Protein AF-A0A7S3YWC8-F1 (afdb_monomer_lite)

Secondary structure (DSSP, 8-state):
-----SS-HHHHHHHHHHHHHHHHHHHHHHHH-TTS---HHHHHHHHHHHHH--HHHHHHHHTTS-EEEE-SS-SGGGEEE---SSTT----EEE--GGG-EEEETHHHHHHHHHHTS-HHHHHHHHHHHHHHHHHHHHHTT--TTTS-HHHHHHHHHHHHHHHHHHHHHHHHHSS--HHHHHHHHH-

pLDDT: mean 90.6, st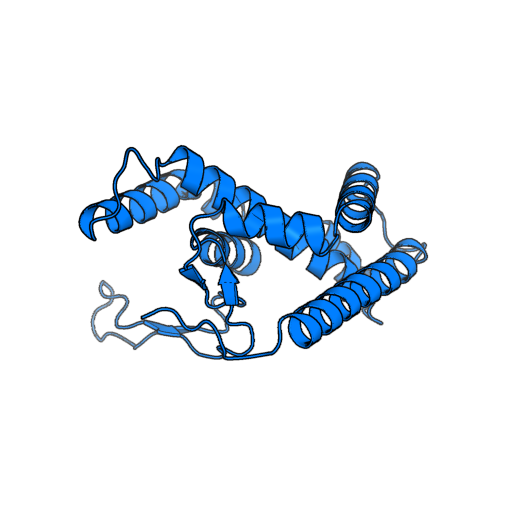d 12.42, range [32.66, 98.56]

Sequence (188 aa):
MVARNLFPVFVINHQWETGVDAGREYWAIAKAKKDVKWNPELVKLVDHAFAKATWQALVEYLQKSPITLVHGDFHAGNMLLENSKEKSDVGRIFFFDWSEAAAWEGPVDLAQMMISDIDPDVRRKHEDDLLKHYHCTLLKNGVDAKAYPLRAVRRAYAHGGLEKWVFLLAVLAGMPLPVSAIQHFHDQ

Organism: NCBI:txid91324

Radius of gyration: 18.5 Å; chains: 1; bounding box: 44×44×51 Å

Structure (mmCIF, N/CA/C/O backbone):
data_AF-A0A7S3YWC8-F1
#
_entry.id   AF-A0A7S3YWC8-F1
#
loop_
_atom_site.group_PDB
_atom_site.id
_atom_site.type_symbol
_atom_site.label_atom_id
_atom_site.label_alt_id
_atom_site.label_comp_id
_atom_site.label_asym_id
_atom_site.label_entity_id
_atom_site.label_seq_id
_atom_site.pdbx_PDB_ins_code
_atom_site.Cartn_x
_atom_site.Cartn_y
_atom_site.Cartn_z
_atom_site.occupancy
_atom_site.B_iso_or_equiv
_atom_site.auth_seq_id
_atom_site.auth_comp_id
_atom_site.auth_asym_id
_atom_site.auth_atom_id
_atom_site.pdbx_PDB_model_num
ATOM 1 N N . MET A 1 1 ? -6.811 21.489 14.655 1.00 32.66 1 MET A N 1
ATOM 2 C CA . MET A 1 1 ? -5.855 22.527 14.217 1.00 32.66 1 MET A CA 1
ATOM 3 C C . MET A 1 1 ? -4.945 21.869 13.189 1.00 32.66 1 MET A C 1
ATOM 5 O O . MET A 1 1 ? -4.130 21.043 13.562 1.00 32.66 1 MET A O 1
ATOM 9 N N . VAL A 1 2 ? -5.232 22.067 11.899 1.00 35.56 2 VAL A N 1
ATOM 10 C CA . VAL A 1 2 ? -4.641 21.286 10.796 1.00 35.56 2 VAL A CA 1
ATOM 11 C C . VAL A 1 2 ? -3.225 21.783 10.517 1.00 35.56 2 VAL A C 1
ATOM 13 O O . VAL A 1 2 ? -3.027 22.983 10.329 1.00 35.56 2 VAL A O 1
ATOM 16 N N . ALA A 1 3 ? -2.267 20.859 10.480 1.00 33.38 3 ALA A N 1
ATOM 17 C CA . ALA A 1 3 ? -0.877 21.065 10.090 1.00 33.38 3 ALA A CA 1
ATOM 18 C C . ALA A 1 3 ? -0.770 21.508 8.617 1.00 33.38 3 ALA A C 1
ATOM 20 O O . ALA A 1 3 ? -0.432 20.726 7.738 1.00 33.38 3 ALA A O 1
ATOM 21 N N . ARG A 1 4 ? -1.109 22.767 8.322 1.00 43.50 4 ARG A N 1
ATOM 22 C CA . ARG A 1 4 ? -1.096 23.303 6.951 1.00 43.50 4 ARG A CA 1
ATOM 23 C C . ARG A 1 4 ? 0.286 23.740 6.451 1.00 43.50 4 ARG A C 1
ATOM 25 O O . ARG A 1 4 ? 0.398 24.027 5.270 1.00 43.50 4 ARG A O 1
ATOM 32 N N . ASN A 1 5 ? 1.321 23.767 7.299 1.00 43.88 5 ASN A N 1
ATOM 33 C CA . ASN A 1 5 ? 2.581 24.461 6.988 1.00 43.88 5 ASN A CA 1
ATOM 34 C C . ASN A 1 5 ? 3.868 23.676 7.312 1.00 43.88 5 ASN A C 1
ATOM 36 O O . ASN A 1 5 ? 4.879 24.303 7.614 1.00 43.88 5 ASN A O 1
ATOM 40 N N . LEU A 1 6 ? 3.877 22.338 7.293 1.00 44.62 6 LEU A N 1
ATOM 41 C CA . LEU A 1 6 ? 5.119 21.621 7.631 1.00 44.62 6 LEU A CA 1
ATOM 42 C C . LEU A 1 6 ? 6.138 21.539 6.481 1.00 44.62 6 LEU A C 1
ATOM 44 O O . LEU A 1 6 ? 7.324 21.489 6.774 1.00 44.62 6 LEU A O 1
ATOM 48 N N . PHE A 1 7 ? 5.736 21.666 5.209 1.00 49.78 7 PHE A N 1
ATOM 49 C CA . PHE A 1 7 ? 6.660 21.815 4.072 1.00 49.78 7 PHE A CA 1
ATOM 50 C C . PHE A 1 7 ? 6.005 22.621 2.936 1.00 49.78 7 PHE A C 1
ATOM 52 O O . PHE A 1 7 ? 4.783 22.542 2.771 1.00 49.78 7 PHE A O 1
ATOM 59 N N . PRO A 1 8 ? 6.760 23.402 2.136 1.00 63.03 8 PRO A N 1
ATOM 60 C CA . PRO A 1 8 ? 6.196 24.066 0.966 1.00 63.03 8 PRO A CA 1
ATOM 61 C C . PRO A 1 8 ? 5.638 23.010 0.007 1.00 63.03 8 PRO A C 1
ATOM 63 O O . PRO A 1 8 ? 6.348 22.069 -0.338 1.00 63.03 8 PRO A O 1
ATOM 66 N N . VAL A 1 9 ? 4.402 23.187 -0.473 1.00 65.06 9 VAL A N 1
ATOM 67 C CA . VAL A 1 9 ? 3.750 22.278 -1.444 1.00 65.06 9 VAL A CA 1
ATOM 68 C C . VAL A 1 9 ? 4.655 21.981 -2.649 1.00 65.06 9 VAL A C 1
ATOM 70 O O . VAL A 1 9 ? 4.654 20.869 -3.162 1.00 65.06 9 VAL A O 1
ATOM 73 N N . PHE A 1 10 ? 5.479 22.951 -3.054 1.00 53.59 10 PHE A N 1
ATOM 74 C CA . PHE A 1 10 ? 6.475 22.799 -4.113 1.00 53.59 10 PHE A CA 1
ATOM 75 C C . PHE A 1 10 ? 7.544 21.731 -3.814 1.00 53.59 10 PHE A C 1
ATOM 77 O O . PHE A 1 10 ? 7.889 20.953 -4.696 1.00 53.59 10 PHE A O 1
ATOM 84 N N . VAL A 1 11 ? 8.047 21.669 -2.577 1.00 65.50 11 VAL A N 1
ATOM 85 C CA . VAL A 1 11 ? 9.077 20.697 -2.168 1.00 65.50 11 VAL A CA 1
ATOM 86 C C . VAL A 1 11 ? 8.494 19.288 -2.135 1.00 65.50 11 VAL A C 1
ATOM 88 O O . VAL A 1 11 ? 9.117 18.366 -2.651 1.00 65.50 11 VAL A O 1
ATOM 91 N N . ILE A 1 12 ? 7.276 19.138 -1.603 1.00 78.44 12 ILE A N 1
ATOM 92 C CA . ILE A 1 12 ? 6.580 17.845 -1.561 1.00 78.44 12 ILE A CA 1
ATOM 93 C C . ILE A 1 12 ? 6.279 17.354 -2.983 1.00 78.44 12 ILE A C 1
ATOM 95 O O . ILE A 1 12 ? 6.524 16.189 -3.281 1.00 78.44 12 ILE A O 1
ATOM 99 N N . ASN A 1 13 ? 5.807 18.244 -3.868 1.00 86.81 13 ASN A N 1
ATOM 100 C CA . ASN A 1 13 ? 5.569 17.899 -5.269 1.00 86.81 13 ASN A CA 1
ATOM 101 C C . ASN A 1 13 ? 6.844 17.356 -5.926 1.00 86.81 13 ASN A C 1
ATOM 103 O O . ASN A 1 13 ? 6.853 16.249 -6.448 1.00 86.81 13 ASN A O 1
ATOM 107 N N . HIS A 1 14 ? 7.940 18.111 -5.835 1.00 86.44 14 HIS A N 1
ATOM 108 C CA . HIS A 1 14 ? 9.186 17.729 -6.488 1.00 86.44 14 HIS A CA 1
ATOM 109 C C . HIS A 1 14 ? 9.761 16.409 -5.951 1.00 86.44 14 HIS A C 1
ATOM 111 O O . HIS A 1 14 ? 10.238 15.584 -6.729 1.00 86.44 14 HIS A O 1
ATOM 117 N N . GLN A 1 15 ? 9.696 16.180 -4.634 1.00 87.81 15 GLN A N 1
ATOM 118 C CA . GLN A 1 15 ? 10.119 14.914 -4.026 1.00 87.81 15 GLN A CA 1
ATOM 119 C C . GLN A 1 15 ? 9.275 13.737 -4.520 1.00 87.81 15 GLN A C 1
ATOM 121 O O . GLN A 1 15 ? 9.825 12.693 -4.867 1.00 87.81 15 GLN A O 1
ATOM 126 N N . TRP A 1 16 ? 7.955 13.915 -4.585 1.00 91.94 16 TRP A N 1
ATOM 127 C CA . TRP A 1 16 ? 7.060 12.882 -5.086 1.00 91.94 16 TRP A CA 1
ATOM 128 C C . TRP A 1 16 ? 7.308 12.585 -6.569 1.00 91.94 16 TRP A C 1
ATOM 130 O O . TRP A 1 16 ? 7.476 11.425 -6.934 1.00 91.94 16 TRP A O 1
ATOM 140 N N . GLU A 1 17 ? 7.403 13.620 -7.411 1.00 93.81 17 GLU A N 1
ATOM 141 C CA . GLU A 1 17 ? 7.704 13.483 -8.843 1.00 93.81 17 GLU A CA 1
ATOM 142 C C . GLU A 1 17 ? 9.024 12.735 -9.053 1.00 93.81 17 GLU A C 1
ATOM 144 O O . GLU A 1 17 ? 9.062 11.767 -9.809 1.00 93.81 17 GLU A O 1
ATOM 149 N N . THR A 1 18 ? 10.063 13.094 -8.292 1.00 93.88 18 THR A N 1
ATOM 150 C CA . THR A 1 18 ? 11.362 12.405 -8.317 1.00 93.88 18 THR A CA 1
ATOM 151 C C . THR A 1 18 ? 11.234 10.924 -7.952 1.00 93.88 18 THR A C 1
ATOM 153 O O . THR A 1 18 ? 11.827 10.072 -8.611 1.00 93.88 18 THR A O 1
ATOM 156 N N . GLY A 1 19 ? 10.449 10.592 -6.922 1.00 93.00 19 GLY A N 1
ATOM 157 C CA . GLY A 1 19 ? 10.215 9.204 -6.520 1.00 93.00 19 GLY A CA 1
ATOM 158 C C . GLY A 1 19 ? 9.494 8.389 -7.598 1.00 93.00 19 GLY A C 1
ATOM 159 O O . GLY A 1 19 ? 9.875 7.252 -7.882 1.00 93.00 19 GLY A O 1
ATOM 160 N N . VAL A 1 20 ? 8.485 8.974 -8.247 1.00 95.31 20 VAL A N 1
ATOM 161 C CA . VAL A 1 20 ? 7.760 8.313 -9.340 1.00 95.31 20 VAL A CA 1
ATOM 162 C C . VAL A 1 20 ? 8.636 8.159 -10.581 1.00 95.31 20 VAL A C 1
ATOM 164 O O . VAL A 1 20 ? 8.603 7.098 -11.204 1.00 95.31 20 VAL A O 1
ATOM 167 N N . ASP A 1 21 ? 9.446 9.160 -10.923 1.00 96.12 21 ASP A N 1
ATOM 168 C CA . ASP A 1 21 ? 10.400 9.079 -12.033 1.00 96.12 21 ASP A CA 1
ATOM 169 C C . ASP A 1 21 ? 11.448 7.990 -11.797 1.00 96.12 21 ASP A C 1
ATOM 171 O O . ASP A 1 21 ? 11.659 7.150 -12.672 1.00 96.12 21 ASP A O 1
ATOM 175 N N . ALA A 1 22 ? 12.001 7.897 -10.585 1.00 95.81 22 ALA A N 1
ATOM 176 C CA . ALA A 1 22 ? 12.877 6.789 -10.213 1.00 95.81 22 ALA A CA 1
ATOM 177 C C . ALA A 1 22 ? 12.168 5.430 -10.361 1.00 95.81 22 ALA A C 1
ATOM 179 O O . ALA A 1 22 ? 12.732 4.486 -10.914 1.00 95.81 22 ALA A O 1
ATOM 180 N N . GLY A 1 23 ? 10.904 5.323 -9.935 1.00 96.75 23 GLY A N 1
ATOM 181 C CA . GLY A 1 23 ? 10.089 4.122 -10.140 1.00 96.75 23 GLY A CA 1
ATOM 182 C C . GLY A 1 23 ? 9.927 3.746 -11.620 1.00 96.75 23 GLY A C 1
ATOM 183 O O . GLY A 1 23 ? 10.065 2.574 -11.976 1.00 96.75 23 GLY A O 1
ATOM 184 N N . ARG A 1 24 ? 9.708 4.731 -12.504 1.00 97.56 24 ARG A N 1
ATOM 185 C CA . ARG A 1 24 ? 9.636 4.529 -13.965 1.00 97.56 24 ARG A CA 1
ATOM 186 C C . ARG A 1 24 ? 10.955 4.013 -14.532 1.00 97.56 24 ARG A C 1
ATOM 188 O O . ARG A 1 24 ? 10.946 3.098 -15.358 1.00 97.56 24 ARG A O 1
ATOM 195 N N . GLU A 1 25 ? 12.074 4.580 -14.093 1.00 97.81 25 GLU A N 1
ATOM 196 C CA . GLU A 1 25 ? 13.412 4.154 -14.507 1.00 97.81 25 GLU A CA 1
ATOM 197 C C . GLU A 1 25 ? 13.702 2.717 -14.065 1.00 97.81 25 GLU A C 1
ATOM 199 O O . GLU A 1 25 ? 14.076 1.878 -14.890 1.00 97.81 25 GLU A O 1
ATOM 204 N N . TYR A 1 26 ? 13.449 2.390 -12.794 1.00 97.88 26 TYR A N 1
ATOM 205 C CA . TYR A 1 26 ? 13.606 1.028 -12.286 1.00 97.88 26 TYR A CA 1
ATOM 206 C C . TYR A 1 26 ? 12.702 0.036 -13.013 1.00 97.88 26 TYR A C 1
ATOM 208 O O . TYR A 1 26 ? 13.151 -1.059 -13.359 1.00 97.88 26 TYR A O 1
ATOM 216 N N . TRP A 1 27 ? 11.469 0.427 -13.336 1.00 97.81 27 TRP A N 1
ATOM 217 C CA . TRP A 1 27 ? 10.580 -0.419 -14.120 1.00 97.81 27 TRP A CA 1
ATOM 218 C C . TRP A 1 27 ? 11.098 -0.669 -15.542 1.00 97.81 27 TRP A C 1
ATOM 220 O O . TRP A 1 27 ? 11.028 -1.792 -16.047 1.00 97.81 27 TRP A O 1
ATOM 230 N N . ALA A 1 28 ? 11.668 0.345 -16.199 1.00 97.56 28 ALA A N 1
ATOM 231 C CA . ALA A 1 28 ? 12.295 0.176 -17.508 1.00 97.56 28 ALA A CA 1
ATOM 232 C C . ALA A 1 28 ? 13.486 -0.799 -17.448 1.00 97.56 28 ALA A C 1
ATOM 234 O O . ALA A 1 28 ? 13.612 -1.669 -18.315 1.00 97.56 28 ALA A O 1
ATOM 235 N N . ILE A 1 29 ? 14.310 -0.708 -16.398 1.00 96.88 29 ILE A N 1
ATOM 236 C CA . ILE A 1 29 ? 15.415 -1.643 -16.139 1.00 96.88 29 ILE A CA 1
ATOM 237 C C . ILE A 1 29 ? 14.882 -3.062 -15.909 1.00 96.88 29 ILE A C 1
ATOM 239 O O . ILE A 1 29 ? 15.391 -4.014 -16.505 1.00 96.88 29 ILE A O 1
ATOM 243 N N . ALA A 1 30 ? 13.847 -3.213 -15.080 1.00 96.12 30 ALA A N 1
ATOM 244 C CA . ALA A 1 30 ? 13.227 -4.496 -14.763 1.00 96.12 30 ALA A CA 1
ATOM 245 C C . ALA A 1 30 ? 12.721 -5.213 -16.023 1.00 96.12 30 ALA A C 1
ATOM 247 O O . ALA A 1 30 ? 13.059 -6.376 -16.259 1.00 96.12 30 ALA A O 1
ATOM 248 N N . LYS A 1 31 ? 11.980 -4.500 -16.882 1.00 94.69 31 LYS A N 1
ATOM 249 C CA . LYS A 1 31 ? 11.438 -5.041 -18.140 1.00 94.69 31 LYS A CA 1
ATOM 250 C C . LYS A 1 31 ? 12.514 -5.468 -19.140 1.00 94.69 31 LYS A C 1
ATOM 252 O O . LYS A 1 31 ? 12.264 -6.349 -19.958 1.00 94.69 31 LYS A O 1
ATOM 257 N N . ALA A 1 32 ? 13.704 -4.868 -19.095 1.00 94.81 32 ALA A N 1
ATOM 258 C CA . ALA A 1 32 ? 14.806 -5.225 -19.988 1.00 94.81 32 ALA A CA 1
ATOM 259 C C . ALA A 1 32 ? 15.485 -6.562 -19.618 1.00 94.81 32 ALA A C 1
ATOM 261 O O . ALA A 1 32 ? 16.241 -7.112 -20.427 1.00 94.81 32 ALA A O 1
ATOM 262 N N . LYS A 1 33 ? 15.227 -7.106 -18.418 1.00 93.19 33 LYS A N 1
ATOM 263 C CA . LYS A 1 33 ? 15.786 -8.386 -17.963 1.00 93.19 33 LYS A CA 1
ATOM 264 C C . LYS A 1 33 ? 15.089 -9.552 -18.671 1.00 93.19 33 LYS A C 1
ATOM 266 O O . LYS A 1 33 ? 13.923 -9.837 -18.418 1.00 93.19 33 LYS A O 1
ATOM 271 N N . LYS A 1 34 ? 15.827 -10.253 -19.537 1.00 90.25 34 LYS A N 1
ATOM 272 C CA . LYS A 1 34 ? 15.301 -11.350 -20.374 1.00 90.25 34 LYS A CA 1
ATOM 273 C C . LYS A 1 34 ? 15.049 -12.657 -19.618 1.00 90.25 34 LYS A C 1
ATOM 275 O O . LYS A 1 34 ? 14.263 -13.474 -20.084 1.00 90.25 34 LYS A O 1
ATOM 280 N N . ASP A 1 35 ? 15.708 -12.843 -18.479 1.00 94.25 35 ASP A N 1
ATOM 281 C CA . ASP A 1 35 ? 15.648 -14.092 -17.712 1.00 94.25 35 ASP A CA 1
ATOM 282 C C . ASP A 1 35 ? 14.469 -14.143 -16.723 1.00 94.25 35 ASP A C 1
ATOM 284 O O . ASP A 1 35 ? 14.217 -15.183 -16.118 1.00 94.25 35 ASP A O 1
ATOM 288 N N . VAL A 1 36 ? 13.728 -13.037 -16.570 1.00 95.69 36 VAL A N 1
ATOM 289 C CA . VAL A 1 36 ? 12.507 -12.968 -15.753 1.00 95.69 36 VAL A CA 1
ATOM 290 C C . VAL A 1 36 ? 11.295 -13.281 -16.629 1.00 95.69 36 VAL A C 1
ATOM 292 O O . VAL A 1 36 ? 11.115 -12.703 -17.704 1.00 95.69 36 VAL A O 1
ATOM 295 N N . LYS A 1 37 ? 10.433 -14.188 -16.168 1.00 95.94 37 LYS A N 1
ATOM 296 C CA . LYS A 1 37 ? 9.201 -14.569 -16.864 1.00 95.94 37 LYS A CA 1
ATOM 297 C C . LYS A 1 37 ? 8.062 -13.647 -16.451 1.00 95.94 37 LYS A C 1
ATOM 299 O O . LYS A 1 37 ? 7.305 -13.956 -15.538 1.00 95.94 37 LYS A O 1
ATOM 304 N N . TRP A 1 38 ? 7.943 -12.524 -17.149 1.00 95.88 38 TRP A N 1
ATOM 305 C CA . TRP A 1 38 ? 6.900 -11.535 -16.893 1.00 95.88 38 TRP A CA 1
ATOM 306 C C . TRP A 1 38 ? 5.516 -11.980 -17.380 1.00 95.88 38 TRP A C 1
ATOM 308 O O . TRP A 1 38 ? 5.340 -12.365 -18.538 1.00 95.88 38 TRP A O 1
ATOM 318 N N . ASN A 1 39 ? 4.508 -11.831 -16.523 1.00 95.81 39 ASN A N 1
ATOM 319 C CA . ASN A 1 39 ? 3.104 -11.902 -16.896 1.00 95.81 39 ASN A CA 1
ATOM 320 C C . ASN A 1 39 ? 2.721 -10.646 -17.712 1.00 95.81 39 ASN A C 1
ATOM 322 O O . ASN A 1 39 ? 2.843 -9.529 -17.199 1.00 95.81 39 ASN A O 1
ATOM 326 N N . PRO A 1 40 ? 2.216 -10.789 -18.954 1.00 96.44 40 PRO A N 1
ATOM 327 C CA . PRO A 1 40 ? 1.864 -9.646 -19.797 1.00 96.44 40 PRO A CA 1
ATOM 328 C C . PRO A 1 40 ? 0.811 -8.712 -19.192 1.00 96.44 40 PRO A C 1
ATOM 330 O O . PRO A 1 40 ? 0.858 -7.507 -19.430 1.00 96.44 40 PRO A O 1
ATOM 333 N N . GLU A 1 41 ? -0.135 -9.239 -18.414 1.00 96.19 41 GLU A N 1
ATOM 334 C CA . GLU A 1 41 ? -1.181 -8.430 -17.780 1.00 96.19 41 GLU A CA 1
ATOM 335 C C . GLU A 1 41 ? -0.632 -7.620 -16.606 1.00 96.19 41 GLU A C 1
ATOM 337 O O . GLU A 1 41 ? -0.993 -6.455 -16.446 1.00 96.19 41 GLU A O 1
ATOM 342 N N . LEU A 1 42 ? 0.310 -8.185 -15.845 1.00 94.25 42 LEU A N 1
ATOM 343 C CA . LEU A 1 42 ? 1.023 -7.442 -14.808 1.00 94.25 42 LEU A CA 1
ATOM 344 C C . LEU A 1 42 ? 1.864 -6.322 -15.425 1.00 94.25 42 LEU A C 1
ATOM 346 O O . LEU A 1 42 ? 1.826 -5.192 -14.947 1.00 94.25 42 LEU A O 1
ATOM 350 N N . VAL A 1 43 ? 2.556 -6.595 -16.536 1.00 96.62 43 VAL A N 1
ATOM 351 C CA . VAL A 1 43 ? 3.330 -5.565 -17.244 1.00 96.62 43 VAL A CA 1
ATOM 352 C C . VAL A 1 43 ? 2.438 -4.412 -17.699 1.00 96.62 43 VAL A C 1
ATOM 354 O O . VAL A 1 43 ? 2.751 -3.254 -17.428 1.00 96.62 43 VAL A O 1
ATOM 357 N N . LYS A 1 44 ? 1.295 -4.719 -18.329 1.00 97.12 44 LYS A N 1
ATOM 358 C CA . LYS A 1 44 ? 0.307 -3.704 -18.729 1.00 97.12 44 LYS A CA 1
ATOM 359 C C . LYS A 1 44 ? -0.221 -2.916 -17.534 1.00 97.12 44 LYS A C 1
ATOM 361 O O . LYS A 1 44 ? -0.423 -1.710 -17.647 1.00 97.12 44 LYS A O 1
ATOM 366 N N . LEU A 1 45 ? -0.472 -3.582 -16.408 1.00 95.69 45 LEU A N 1
ATOM 367 C CA . LEU A 1 45 ? -0.959 -2.940 -15.192 1.00 95.69 45 LEU A CA 1
ATOM 368 C C . LEU A 1 45 ? 0.050 -1.920 -14.655 1.00 95.69 45 LEU A C 1
ATOM 370 O O . LEU A 1 45 ? -0.323 -0.770 -14.429 1.00 95.69 45 LEU A O 1
ATOM 374 N N . VAL A 1 46 ? 1.315 -2.321 -14.502 1.00 96.56 46 VAL A N 1
ATOM 375 C CA . VAL A 1 46 ? 2.388 -1.450 -13.999 1.00 96.56 46 VAL A CA 1
ATOM 376 C C . VAL A 1 46 ? 2.641 -0.289 -14.971 1.00 96.56 46 VAL A C 1
ATOM 378 O O . VAL A 1 46 ? 2.721 0.863 -14.544 1.00 96.56 46 VAL A O 1
ATOM 381 N N . ASP A 1 47 ? 2.664 -0.555 -16.283 1.00 97.69 47 ASP A N 1
ATOM 382 C CA . ASP A 1 47 ? 2.795 0.486 -17.314 1.00 97.69 47 ASP A CA 1
ATOM 383 C C . ASP A 1 47 ? 1.656 1.514 -17.237 1.00 97.69 47 ASP A C 1
ATOM 385 O O . ASP A 1 47 ? 1.896 2.724 -17.237 1.00 97.69 47 ASP A O 1
ATOM 389 N N . HIS A 1 48 ? 0.406 1.054 -17.122 1.00 96.56 48 HIS A N 1
ATOM 390 C CA . HIS A 1 48 ? -0.744 1.945 -16.983 1.00 96.56 48 HIS A CA 1
ATOM 391 C C . HIS A 1 48 ? -0.735 2.732 -15.671 1.00 96.56 48 HIS A C 1
ATOM 393 O O . HIS A 1 48 ? -1.159 3.890 -15.669 1.00 96.56 48 HIS A O 1
ATOM 399 N N . ALA A 1 49 ? -0.279 2.131 -14.571 1.00 95.62 49 ALA A N 1
ATOM 400 C CA . ALA A 1 49 ? -0.172 2.810 -13.287 1.00 95.62 49 ALA A CA 1
ATOM 401 C C . ALA A 1 49 ? 0.828 3.973 -13.368 1.00 95.62 49 ALA A C 1
ATOM 403 O O . ALA A 1 49 ? 0.458 5.116 -13.098 1.00 95.62 49 ALA A O 1
ATOM 404 N N . PHE A 1 50 ? 2.051 3.728 -13.852 1.00 96.56 50 PHE A N 1
ATOM 405 C CA . PHE A 1 50 ? 3.059 4.783 -13.999 1.00 96.56 50 PHE A CA 1
ATOM 406 C C . PHE A 1 50 ? 2.679 5.860 -15.017 1.00 96.56 50 PHE A C 1
ATOM 408 O O . PHE A 1 50 ? 3.012 7.031 -14.811 1.00 96.56 50 PHE A O 1
ATOM 415 N N . ALA A 1 51 ? 1.971 5.502 -16.092 1.00 96.06 51 ALA A N 1
ATOM 416 C CA . ALA A 1 51 ? 1.474 6.471 -17.068 1.00 96.06 51 ALA A CA 1
ATOM 417 C C . ALA A 1 51 ? 0.428 7.432 -16.471 1.00 96.06 51 ALA A C 1
ATOM 419 O O . ALA A 1 51 ? 0.290 8.560 -16.938 1.00 96.06 51 ALA A O 1
ATOM 420 N N . LYS A 1 52 ? -0.307 6.995 -15.440 1.00 95.12 52 LYS A N 1
ATOM 421 C CA . LYS A 1 52 ? -1.335 7.795 -14.754 1.00 95.12 52 LYS A CA 1
ATOM 422 C C . LYS A 1 52 ? -0.846 8.463 -13.468 1.00 95.12 52 LYS A C 1
ATOM 424 O O . LYS A 1 52 ? -1.532 9.352 -12.965 1.00 95.12 52 LYS A O 1
ATOM 429 N N . ALA A 1 53 ? 0.316 8.065 -12.952 1.00 94.56 53 ALA A N 1
ATOM 430 C CA . ALA A 1 53 ? 0.917 8.616 -11.743 1.00 94.56 53 ALA A CA 1
ATOM 431 C C . ALA A 1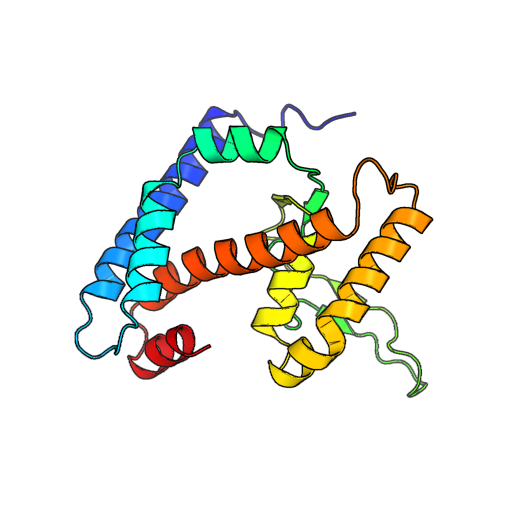 53 ? 1.406 10.058 -11.976 1.00 94.56 53 ALA A C 1
ATOM 433 O O . ALA A 1 53 ? 2.570 10.308 -12.285 1.00 94.56 53 ALA A O 1
ATOM 434 N N . THR A 1 54 ? 0.498 11.019 -11.819 1.00 94.69 54 THR A N 1
ATOM 435 C CA . THR A 1 54 ? 0.791 12.458 -11.851 1.00 94.69 54 THR A CA 1
ATOM 436 C C . THR A 1 54 ? 0.495 13.082 -10.496 1.00 94.69 54 THR A C 1
ATOM 438 O O . THR A 1 54 ? -0.403 12.625 -9.782 1.00 94.69 54 THR A O 1
ATOM 441 N N . TRP A 1 55 ? 1.208 14.156 -10.155 1.00 93.00 55 TRP A N 1
ATOM 442 C CA . TRP A 1 55 ? 0.972 14.878 -8.907 1.00 93.00 55 TRP A CA 1
ATOM 443 C C . TRP A 1 55 ? -0.464 15.399 -8.816 1.00 93.00 55 TRP A C 1
ATOM 445 O O . TRP A 1 55 ? -1.101 15.331 -7.769 1.00 93.00 55 TRP A O 1
ATOM 455 N N . GLN A 1 56 ? -1.011 15.876 -9.935 1.00 93.50 56 GLN A N 1
ATOM 456 C CA . GLN A 1 56 ? -2.384 16.364 -10.013 1.00 93.50 56 GLN A CA 1
ATOM 457 C C . GLN A 1 56 ? -3.382 15.244 -9.701 1.00 93.50 56 GLN A C 1
ATOM 459 O O . GLN A 1 56 ? -4.265 15.442 -8.869 1.00 93.50 56 GLN A O 1
ATOM 464 N N . ALA A 1 57 ? -3.206 14.056 -10.292 1.00 93.50 57 ALA A N 1
ATOM 465 C CA . ALA A 1 57 ? -4.057 12.904 -9.997 1.00 93.50 57 ALA A CA 1
ATOM 466 C C . ALA A 1 57 ? -3.972 12.492 -8.520 1.00 93.50 57 ALA A C 1
ATOM 468 O O . ALA A 1 57 ? -5.001 12.215 -7.902 1.00 93.50 57 ALA A O 1
ATOM 469 N N . LEU A 1 58 ? -2.769 12.512 -7.938 1.00 91.81 58 LEU A N 1
ATOM 470 C CA . LEU A 1 58 ? -2.571 12.250 -6.516 1.00 91.81 58 LEU A CA 1
ATOM 471 C C . LEU A 1 58 ? -3.314 13.267 -5.637 1.00 91.81 58 LEU A C 1
ATOM 473 O O . LEU A 1 58 ? -4.062 12.889 -4.737 1.00 91.81 58 LEU A O 1
ATOM 477 N N . VAL A 1 59 ? -3.125 14.564 -5.884 1.00 91.75 59 VAL A N 1
ATOM 478 C CA . VAL A 1 59 ? -3.764 15.625 -5.093 1.00 91.75 59 VAL A CA 1
ATOM 479 C C . VAL A 1 59 ? -5.285 15.535 -5.192 1.00 91.75 59 VAL A C 1
ATOM 481 O O . VAL A 1 59 ? -5.972 15.622 -4.173 1.00 91.75 59 VAL A O 1
ATOM 484 N N . GLU A 1 60 ? -5.822 15.323 -6.394 1.00 93.44 60 GLU A N 1
ATOM 485 C CA . GLU A 1 60 ? -7.260 15.143 -6.604 1.00 93.44 60 GLU A CA 1
ATOM 486 C C . GLU A 1 60 ? -7.814 13.915 -5.879 1.00 93.44 60 GLU A C 1
ATOM 488 O O . GLU A 1 60 ? -8.947 13.958 -5.388 1.00 93.44 60 GLU A O 1
ATOM 493 N N . TYR A 1 61 ? -7.037 12.831 -5.821 1.00 91.38 61 TYR A N 1
ATOM 494 C CA . TYR A 1 61 ? -7.383 11.635 -5.064 1.00 91.38 61 TYR A CA 1
ATOM 495 C C . TYR A 1 61 ? -7.440 11.946 -3.569 1.00 91.38 61 TYR A C 1
ATOM 497 O O . TYR A 1 61 ? -8.482 11.775 -2.938 1.00 91.38 61 TYR A O 1
ATOM 505 N N . LEU A 1 62 ? -6.353 12.487 -3.015 1.00 90.69 62 LEU A N 1
ATOM 506 C CA . LEU A 1 62 ? -6.227 12.780 -1.590 1.00 90.69 62 LEU A CA 1
ATOM 507 C C . LEU A 1 62 ? -7.306 13.744 -1.092 1.00 90.69 62 LEU A C 1
ATOM 509 O O . LEU A 1 62 ? -7.887 13.513 -0.037 1.00 90.69 62 LEU A O 1
ATOM 513 N N . GLN A 1 63 ? -7.656 14.774 -1.865 1.00 91.31 63 GLN A N 1
ATOM 514 C CA . GLN A 1 63 ? -8.727 15.714 -1.506 1.00 91.31 63 GLN A CA 1
ATOM 515 C C . GLN A 1 63 ? -10.107 15.058 -1.333 1.00 91.31 63 GLN A C 1
ATOM 517 O O . GLN A 1 63 ? -10.978 15.631 -0.676 1.00 91.31 63 GLN A O 1
ATOM 522 N N . LYS A 1 64 ? -10.322 13.883 -1.933 1.00 90.88 64 LYS A N 1
ATOM 523 C CA . LYS A 1 64 ? -11.588 13.135 -1.896 1.00 90.88 64 LYS A CA 1
ATOM 524 C C . LYS A 1 64 ? -11.529 11.922 -0.965 1.00 90.88 64 LYS A C 1
ATOM 526 O O . LYS A 1 64 ? -12.563 11.289 -0.739 1.00 90.88 64 LYS A O 1
ATOM 531 N N . SER A 1 65 ? -10.351 11.597 -0.440 1.00 90.88 65 SER A N 1
ATOM 532 C CA . SER A 1 65 ? -10.114 10.403 0.364 1.00 90.88 65 SER A CA 1
ATOM 533 C C . SER A 1 65 ? -10.182 10.704 1.867 1.00 90.88 65 SER A C 1
ATOM 535 O O . SER A 1 65 ? -9.807 11.791 2.309 1.00 90.88 65 SER A O 1
ATOM 537 N N . PRO A 1 66 ? -10.659 9.758 2.691 1.00 92.12 66 PRO A N 1
ATOM 538 C CA . PRO A 1 66 ? -10.613 9.875 4.143 1.00 92.12 66 PRO A CA 1
ATOM 539 C C . PRO A 1 66 ? -9.188 9.598 4.634 1.00 92.12 66 PRO A C 1
ATOM 541 O O . PRO A 1 66 ? -8.801 8.452 4.859 1.00 92.12 66 PRO A O 1
ATOM 544 N N . ILE A 1 67 ? -8.407 10.669 4.761 1.00 93.75 67 ILE A N 1
ATOM 545 C CA . ILE A 1 67 ? -6.980 10.605 5.079 1.00 93.75 67 ILE A CA 1
ATOM 546 C C . ILE A 1 67 ? -6.747 10.521 6.595 1.00 93.75 67 ILE A C 1
ATOM 548 O O . ILE A 1 67 ? -7.332 11.276 7.374 1.00 93.75 67 ILE A O 1
ATOM 552 N N . THR A 1 68 ? -5.849 9.633 7.001 1.00 94.94 68 THR A N 1
ATOM 553 C CA . THR A 1 68 ? -5.355 9.422 8.364 1.00 94.94 68 THR A CA 1
ATOM 554 C C . THR A 1 68 ? -3.825 9.427 8.368 1.00 94.94 68 THR A C 1
ATOM 556 O O . THR A 1 68 ? -3.201 9.388 7.311 1.00 94.94 68 THR A O 1
ATOM 559 N N . LEU A 1 69 ? -3.203 9.459 9.547 1.00 96.44 69 LEU A N 1
ATOM 560 C CA . LEU A 1 69 ? -1.787 9.106 9.656 1.00 96.44 69 LEU A CA 1
ATOM 561 C C . LEU A 1 69 ? -1.661 7.587 9.499 1.00 96.44 69 LEU A C 1
ATOM 563 O O . LEU A 1 69 ? -2.301 6.854 10.253 1.00 96.44 69 LEU A O 1
ATOM 567 N N . VAL A 1 70 ? -0.872 7.142 8.528 1.00 96.50 70 VAL A N 1
ATOM 568 C CA . VAL A 1 70 ? -0.492 5.737 8.342 1.00 96.50 70 VAL A CA 1
ATOM 569 C C . VAL A 1 70 ? 0.960 5.539 8.756 1.00 96.50 70 VAL A C 1
ATOM 571 O O . VAL A 1 70 ? 1.757 6.478 8.697 1.00 96.50 70 VAL A O 1
ATOM 574 N N . HIS A 1 71 ? 1.299 4.322 9.169 1.00 96.88 71 HIS A N 1
ATOM 575 C CA . HIS A 1 71 ? 2.680 3.922 9.417 1.00 96.88 71 HIS A CA 1
ATOM 576 C C . HIS A 1 71 ? 3.494 3.938 8.122 1.00 96.88 71 HIS A C 1
ATOM 578 O O . HIS A 1 71 ? 4.671 4.277 8.134 1.00 96.88 71 HIS A O 1
ATOM 584 N N . GLY A 1 72 ? 2.865 3.574 7.001 1.00 92.88 72 GLY A N 1
ATOM 585 C CA . GLY A 1 72 ? 3.482 3.613 5.677 1.00 92.88 72 GLY A CA 1
ATOM 586 C C . GLY A 1 72 ? 4.371 2.409 5.392 1.00 92.88 72 GLY A C 1
ATOM 587 O O . GLY A 1 72 ? 4.388 1.954 4.255 1.00 92.88 72 GLY A O 1
ATOM 588 N N . ASP A 1 73 ? 4.991 1.811 6.414 1.00 94.12 73 ASP A N 1
ATOM 589 C CA . ASP A 1 73 ? 5.693 0.521 6.326 1.00 94.12 73 ASP A CA 1
ATOM 590 C C . ASP A 1 73 ? 5.223 -0.521 7.360 1.00 94.12 73 ASP A C 1
ATOM 592 O O . ASP A 1 73 ? 5.974 -1.019 8.196 1.00 94.12 73 ASP A O 1
ATOM 596 N N . PHE A 1 74 ? 3.914 -0.786 7.370 1.00 95.25 74 PHE A N 1
ATOM 597 C CA . PHE A 1 74 ? 3.266 -1.617 8.388 1.00 95.25 74 PHE A CA 1
ATOM 598 C C . PHE A 1 74 ? 3.402 -3.122 8.110 1.00 95.25 74 PHE A C 1
ATOM 600 O O . PHE A 1 74 ? 2.573 -3.709 7.416 1.00 95.25 74 PHE A O 1
ATOM 607 N N . HIS A 1 75 ? 4.436 -3.753 8.664 1.00 94.12 75 HIS A N 1
ATOM 608 C CA . HIS A 1 75 ? 4.698 -5.190 8.532 1.00 94.12 75 HIS A CA 1
ATOM 609 C C . HIS A 1 75 ? 5.235 -5.775 9.851 1.00 94.12 75 HIS A C 1
ATOM 611 O O . HIS A 1 75 ? 5.671 -5.031 10.731 1.00 94.12 75 HIS A O 1
ATOM 617 N N . ALA A 1 76 ? 5.196 -7.099 10.025 1.00 93.69 76 ALA A N 1
ATOM 618 C CA . ALA A 1 76 ? 5.508 -7.749 11.308 1.00 93.69 76 ALA A CA 1
ATOM 619 C C . ALA A 1 76 ? 6.957 -7.512 11.769 1.00 93.69 76 ALA A C 1
ATOM 621 O O . ALA A 1 76 ? 7.232 -7.486 12.968 1.00 93.69 76 ALA A O 1
ATOM 622 N N . GLY A 1 77 ? 7.874 -7.286 10.825 1.00 94.75 77 GLY A N 1
ATOM 623 C CA . GLY A 1 77 ? 9.261 -6.903 11.105 1.00 94.75 77 GLY A CA 1
ATOM 624 C C . GLY A 1 77 ? 9.408 -5.555 11.820 1.00 94.75 77 GLY A C 1
ATOM 625 O O . GLY A 1 77 ? 10.404 -5.371 12.509 1.00 94.75 77 GLY A O 1
ATOM 626 N N . ASN A 1 78 ? 8.399 -4.681 11.740 1.00 96.62 78 ASN A N 1
ATOM 627 C CA . ASN A 1 78 ? 8.320 -3.386 12.428 1.00 96.62 78 ASN A CA 1
ATOM 628 C C . ASN A 1 78 ? 7.448 -3.443 13.701 1.00 96.62 78 ASN A C 1
ATOM 630 O O . ASN A 1 78 ? 6.959 -2.421 14.194 1.00 96.62 78 ASN A O 1
ATOM 634 N N . MET A 1 79 ? 7.233 -4.645 14.255 1.00 94.25 79 MET A N 1
ATOM 635 C CA . MET A 1 79 ? 6.420 -4.868 15.452 1.00 94.25 79 MET A CA 1
ATOM 636 C C . MET A 1 79 ? 7.205 -5.600 16.543 1.00 94.25 79 MET A C 1
ATOM 638 O O . MET A 1 79 ? 7.871 -6.602 16.295 1.00 94.25 79 MET A O 1
ATOM 642 N N . LEU A 1 80 ? 7.073 -5.138 17.786 1.00 91.94 80 LEU A N 1
ATOM 643 C CA . LEU A 1 80 ? 7.514 -5.869 18.974 1.00 91.94 80 LEU A CA 1
ATOM 644 C C . LEU A 1 80 ? 6.293 -6.313 19.772 1.00 91.94 80 LEU A C 1
ATOM 646 O O . LEU A 1 80 ? 5.449 -5.488 20.124 1.00 91.94 80 LEU A O 1
ATOM 650 N N . LEU A 1 81 ? 6.222 -7.604 20.088 1.00 89.19 81 LEU A N 1
ATOM 651 C CA . LEU A 1 81 ? 5.204 -8.154 20.976 1.00 89.19 81 LEU A CA 1
ATOM 652 C C . LEU A 1 81 ? 5.779 -8.298 22.384 1.00 89.19 81 LEU A C 1
ATOM 654 O O . LEU A 1 81 ? 6.826 -8.916 22.588 1.00 89.19 81 LEU A O 1
ATOM 658 N N . GLU A 1 82 ? 5.091 -7.722 23.364 1.00 86.19 82 GLU A N 1
ATOM 659 C CA . GLU A 1 82 ? 5.391 -7.955 24.769 1.00 86.19 82 GLU A CA 1
ATOM 660 C C . GLU A 1 82 ? 5.069 -9.410 25.119 1.00 86.19 82 GLU A C 1
ATOM 662 O O . GLU A 1 82 ? 3.936 -9.863 24.962 1.00 86.19 82 GLU A O 1
ATOM 667 N N . ASN A 1 83 ? 6.062 -10.147 25.621 1.00 78.62 83 ASN A N 1
ATOM 668 C CA . ASN A 1 83 ? 5.841 -11.509 26.093 1.00 78.62 83 ASN A CA 1
ATOM 669 C C . ASN A 1 83 ? 4.873 -11.497 27.283 1.00 78.62 83 ASN A C 1
ATOM 671 O O . ASN A 1 83 ? 5.256 -11.129 28.397 1.00 78.62 83 ASN A O 1
ATOM 675 N N . SER A 1 84 ? 3.638 -11.948 27.064 1.00 73.81 84 SER A N 1
ATOM 676 C CA . SER A 1 84 ? 2.713 -12.208 28.163 1.00 73.81 84 SER A CA 1
ATOM 677 C C . SER A 1 84 ? 3.093 -13.501 28.886 1.00 73.81 84 SER A C 1
ATOM 679 O O . SER A 1 84 ? 3.559 -14.475 28.290 1.00 73.81 84 SER A O 1
ATOM 681 N N . LYS A 1 85 ? 2.888 -13.523 30.207 1.00 70.38 85 LYS A N 1
ATOM 682 C CA . LYS A 1 85 ? 3.055 -14.742 31.016 1.00 70.38 85 LYS A CA 1
ATOM 683 C C . LYS A 1 85 ? 1.933 -15.754 30.764 1.00 70.38 85 LYS A C 1
ATOM 685 O O . LYS A 1 85 ? 2.097 -16.923 31.108 1.00 70.38 85 LYS A O 1
ATOM 690 N N . GLU A 1 86 ? 0.823 -15.328 30.159 1.00 73.56 86 GLU A N 1
ATOM 691 C CA . GLU A 1 86 ? -0.303 -16.190 29.808 1.00 73.56 86 GLU A CA 1
ATOM 692 C C . GLU A 1 86 ? -0.380 -16.429 28.299 1.00 73.56 86 GLU A C 1
ATOM 694 O O . GLU A 1 86 ? -0.334 -15.500 27.502 1.00 73.56 86 GLU A O 1
ATOM 699 N N . LYS A 1 87 ? -0.557 -17.693 27.890 1.00 65.44 87 LYS A N 1
ATOM 700 C CA . LYS A 1 87 ? -0.610 -18.083 26.467 1.00 65.44 87 LYS A CA 1
ATOM 701 C C . LYS A 1 87 ? -1.803 -17.500 25.696 1.00 65.44 87 LYS A C 1
ATOM 703 O O . LYS A 1 87 ? -1.793 -17.543 24.471 1.00 65.44 87 LYS A O 1
ATOM 708 N N . SER A 1 88 ? -2.843 -17.035 26.388 1.00 66.25 88 SER A N 1
ATOM 709 C CA . SER A 1 88 ? -4.060 -16.469 25.788 1.00 66.25 88 SER A CA 1
ATOM 710 C C . SER A 1 88 ? -4.007 -14.956 25.585 1.00 66.25 88 SER A C 1
ATOM 712 O O . SER A 1 88 ? -4.955 -14.394 25.041 1.00 66.25 88 SER A O 1
ATOM 714 N N . ASP A 1 89 ? -2.940 -14.297 26.027 1.00 72.25 89 ASP A N 1
ATOM 715 C CA . ASP A 1 89 ? -2.782 -12.854 25.933 1.00 72.25 89 ASP A CA 1
ATOM 716 C C . ASP A 1 89 ? -1.648 -12.530 24.954 1.00 72.25 89 ASP A C 1
ATOM 718 O O . ASP A 1 89 ? -0.509 -12.961 25.124 1.00 72.25 89 ASP A O 1
ATOM 722 N N . VAL A 1 90 ? -1.977 -11.785 23.899 1.00 65.12 90 VAL A N 1
ATOM 723 C CA . VAL A 1 90 ? -1.005 -11.326 22.894 1.00 65.12 90 VAL A CA 1
ATOM 724 C C . VAL A 1 90 ? -0.119 -10.188 23.415 1.00 65.12 90 VAL A C 1
ATOM 726 O O . VAL A 1 90 ? 0.779 -9.745 22.702 1.00 65.12 90 VAL A O 1
ATOM 729 N N . GLY A 1 91 ? -0.351 -9.731 24.652 1.00 76.19 91 GLY A N 1
ATOM 730 C CA . GLY A 1 91 ? 0.393 -8.648 25.273 1.00 76.19 91 GLY A CA 1
ATOM 731 C C . GLY A 1 91 ? 0.176 -7.319 24.552 1.00 76.19 91 GLY A C 1
ATOM 732 O O . GLY A 1 91 ? -0.754 -7.135 23.761 1.00 76.19 91 GLY A O 1
ATOM 733 N N . ARG A 1 92 ? 1.045 -6.351 24.841 1.00 86.69 92 ARG A N 1
ATOM 734 C CA . ARG A 1 92 ? 1.098 -5.086 24.101 1.00 86.69 92 ARG A CA 1
ATOM 735 C C . ARG A 1 92 ? 1.895 -5.263 22.815 1.00 86.69 92 ARG A C 1
ATOM 737 O O . ARG A 1 92 ? 2.927 -5.929 22.807 1.00 86.69 92 ARG A O 1
ATOM 744 N N . ILE A 1 93 ? 1.444 -4.603 21.753 1.00 90.06 93 ILE A N 1
ATOM 745 C CA . ILE A 1 93 ? 2.182 -4.500 20.494 1.00 90.06 93 ILE A CA 1
ATOM 746 C C . ILE A 1 93 ? 2.768 -3.091 20.403 1.00 90.06 93 ILE A C 1
ATOM 748 O O . ILE A 1 93 ? 2.054 -2.106 20.602 1.00 90.06 93 ILE A O 1
ATOM 752 N N . PHE A 1 94 ? 4.061 -2.998 20.108 1.00 93.38 94 PHE A N 1
ATOM 753 C CA . PHE A 1 94 ? 4.762 -1.742 19.858 1.00 93.38 94 PHE A CA 1
ATOM 754 C C . PHE A 1 94 ? 5.162 -1.663 18.388 1.00 93.38 94 PHE A C 1
ATOM 756 O O . PHE A 1 94 ? 5.750 -2.605 17.863 1.00 93.38 94 PHE A O 1
ATOM 763 N N . PHE A 1 95 ? 4.873 -0.531 17.750 1.00 94.94 95 PHE A N 1
ATOM 764 C CA . PHE A 1 95 ? 5.277 -0.243 16.374 1.00 94.94 95 PHE A CA 1
ATOM 765 C C . PHE A 1 95 ? 6.499 0.670 16.369 1.00 94.94 95 PHE A C 1
ATOM 767 O O . PHE A 1 95 ? 6.540 1.657 17.114 1.00 94.94 95 PHE A O 1
ATOM 774 N N . PHE A 1 96 ? 7.478 0.359 15.531 1.00 95.50 96 PHE A N 1
ATOM 775 C CA . PHE A 1 96 ? 8.688 1.156 15.352 1.00 95.50 96 PHE A CA 1
ATOM 776 C C . PHE A 1 96 ? 9.005 1.320 13.862 1.00 95.50 96 PHE A C 1
ATOM 778 O O . PHE A 1 96 ? 8.341 0.730 13.028 1.00 95.50 96 PHE A O 1
ATOM 785 N N . ASP A 1 97 ? 10.017 2.131 13.550 1.00 96.38 97 ASP A N 1
ATOM 786 C CA . ASP A 1 97 ? 10.374 2.508 12.174 1.00 96.38 97 ASP A CA 1
ATOM 787 C C . ASP A 1 97 ? 9.270 3.283 11.425 1.00 96.38 97 ASP A C 1
ATOM 789 O O . ASP A 1 97 ? 8.733 2.883 10.399 1.00 96.38 97 ASP A O 1
ATOM 793 N N . TRP A 1 98 ? 8.954 4.468 11.951 1.00 96.50 98 TRP A N 1
ATOM 794 C CA . TRP A 1 98 ? 7.987 5.407 11.366 1.00 96.50 98 TRP A CA 1
ATOM 795 C C . TRP A 1 98 ? 8.584 6.259 10.229 1.00 96.50 98 TRP A C 1
ATOM 797 O O . TRP A 1 98 ? 8.121 7.376 9.990 1.00 96.50 98 TRP A O 1
ATOM 807 N N . SER A 1 99 ? 9.649 5.792 9.573 1.00 93.94 99 SER A N 1
ATOM 808 C CA . SER A 1 99 ? 10.359 6.552 8.532 1.00 93.94 99 SER A CA 1
ATOM 809 C C . SER A 1 99 ? 9.490 6.830 7.299 1.00 93.94 99 SER A C 1
ATOM 811 O O . SER A 1 99 ? 9.618 7.893 6.695 1.00 93.94 99 SER A O 1
ATOM 813 N N . GLU A 1 100 ? 8.540 5.938 7.009 1.00 92.31 100 GLU A N 1
ATOM 814 C CA . GLU A 1 100 ? 7.591 6.033 5.890 1.00 92.31 100 GLU A CA 1
ATOM 815 C C . GLU A 1 100 ? 6.216 6.601 6.294 1.00 92.31 100 GLU A C 1
ATOM 817 O O . GLU A 1 100 ? 5.250 6.541 5.528 1.00 92.31 100 GLU A O 1
ATOM 822 N N . ALA A 1 101 ? 6.089 7.160 7.503 1.00 95.31 101 ALA A N 1
ATOM 823 C CA . ALA A 1 101 ? 4.811 7.657 7.998 1.00 95.31 101 ALA A CA 1
ATOM 824 C C . ALA A 1 101 ? 4.252 8.782 7.114 1.00 95.31 101 ALA A C 1
ATOM 826 O O . ALA A 1 101 ? 4.918 9.784 6.838 1.00 95.31 101 ALA A O 1
ATOM 827 N N . ALA A 1 102 ? 2.989 8.649 6.710 1.00 91.75 102 ALA A N 1
ATOM 828 C CA . ALA A 1 102 ? 2.376 9.536 5.726 1.00 91.75 102 ALA A CA 1
ATOM 829 C C . ALA A 1 102 ? 0.899 9.817 6.019 1.00 91.75 102 ALA A C 1
ATOM 831 O O . ALA A 1 102 ? 0.245 9.134 6.807 1.00 91.75 102 ALA A O 1
ATOM 832 N N . ALA A 1 103 ? 0.350 10.841 5.364 1.00 93.00 103 ALA A N 1
ATOM 833 C CA . ALA A 1 103 ? -1.090 11.060 5.326 1.00 93.00 103 ALA A CA 1
ATOM 834 C C . ALA A 1 103 ? -1.691 10.227 4.185 1.00 93.00 103 ALA A C 1
ATOM 836 O O . ALA A 1 103 ? -1.522 10.577 3.018 1.00 93.00 103 ALA A O 1
ATOM 837 N N . TRP A 1 104 ? -2.398 9.145 4.517 1.00 94.81 104 TRP A N 1
ATOM 838 C CA . TRP A 1 104 ? -3.029 8.257 3.537 1.00 94.81 104 TRP A CA 1
ATOM 839 C C . TRP A 1 104 ? -4.331 7.626 4.054 1.00 94.81 104 TRP A C 1
ATOM 841 O O . TRP A 1 104 ? -4.740 7.874 5.183 1.00 94.81 104 TRP A O 1
ATOM 851 N N . GLU A 1 105 ? -5.020 6.818 3.249 1.00 95.44 105 GLU A N 1
ATOM 852 C CA . GLU A 1 105 ? -6.172 6.048 3.733 1.00 95.44 105 GLU A CA 1
ATOM 853 C C . GLU A 1 105 ? -5.734 4.955 4.724 1.00 95.44 105 GLU A C 1
ATOM 855 O O . GLU A 1 105 ? -4.878 4.127 4.423 1.00 95.44 105 GLU A O 1
ATOM 860 N N . GLY A 1 106 ? -6.371 4.902 5.895 1.00 95.94 106 GLY A N 1
ATOM 861 C CA . GLY A 1 106 ? -6.007 3.972 6.974 1.00 95.94 106 GLY A CA 1
ATOM 862 C C . GLY A 1 106 ? -5.914 2.480 6.601 1.00 95.94 106 GLY A C 1
ATOM 863 O O . GLY A 1 106 ? -4.995 1.813 7.073 1.00 95.94 106 GLY A O 1
ATOM 864 N N . PRO A 1 107 ? -6.799 1.914 5.751 1.00 97.12 107 PRO A N 1
ATOM 865 C CA . PRO A 1 107 ? -6.733 0.496 5.385 1.00 97.12 107 PRO A CA 1
ATOM 866 C C . PRO A 1 107 ? -5.476 0.071 4.613 1.00 97.12 107 PRO A C 1
ATOM 868 O O . PRO A 1 107 ? -5.285 -1.126 4.408 1.00 97.12 107 PRO A O 1
ATOM 871 N N . VAL A 1 108 ? -4.634 1.009 4.175 1.00 95.62 108 VAL A N 1
ATOM 872 C CA . VAL A 1 108 ? -3.409 0.692 3.428 1.00 95.62 108 VAL A CA 1
ATOM 873 C C . VAL A 1 108 ? -2.358 0.015 4.304 1.00 95.62 108 VAL A C 1
ATOM 875 O O . VAL A 1 108 ? -1.702 -0.908 3.833 1.00 95.62 108 VAL A O 1
ATOM 878 N N . ASP A 1 109 ? -2.282 0.351 5.594 1.00 96.31 109 ASP A N 1
ATOM 879 C CA . ASP A 1 109 ? -1.426 -0.378 6.540 1.00 96.31 109 ASP A CA 1
ATOM 880 C C . ASP A 1 109 ? -1.897 -1.833 6.715 1.00 96.31 109 ASP A C 1
ATOM 882 O O . ASP A 1 109 ? -1.084 -2.755 6.726 1.00 96.31 109 ASP A O 1
ATOM 886 N N . LEU A 1 110 ? -3.217 -2.075 6.757 1.00 96.06 110 LEU A N 1
ATOM 887 C CA . LEU A 1 110 ? -3.742 -3.447 6.767 1.00 96.06 110 LEU A CA 1
ATOM 888 C C . LEU A 1 110 ? -3.332 -4.191 5.497 1.00 96.06 110 LEU A C 1
ATOM 890 O O . LEU A 1 110 ? -2.943 -5.350 5.562 1.00 96.06 110 LEU A O 1
ATOM 894 N N . ALA A 1 111 ? -3.443 -3.541 4.340 1.00 95.62 111 ALA A N 1
ATOM 895 C CA . ALA A 1 111 ? -3.084 -4.152 3.069 1.00 95.62 111 ALA A CA 1
ATOM 896 C C . ALA A 1 111 ? -1.599 -4.518 3.017 1.00 95.62 111 ALA A C 1
ATOM 898 O O . ALA A 1 111 ? -1.274 -5.630 2.609 1.00 95.62 111 ALA A O 1
ATOM 899 N N . GLN A 1 112 ? -0.723 -3.634 3.505 1.00 93.88 112 GLN A N 1
ATOM 900 C CA . GLN A 1 112 ? 0.708 -3.902 3.599 1.00 93.88 112 GLN A CA 1
ATOM 901 C C . GLN A 1 112 ? 0.991 -5.154 4.435 1.00 93.88 112 GLN A C 1
ATOM 903 O O . GLN A 1 112 ? 1.601 -6.088 3.923 1.00 93.88 112 GLN A O 1
ATOM 908 N N . MET A 1 113 ? 0.483 -5.227 5.668 1.00 93.56 113 MET A N 1
ATOM 909 C CA . MET A 1 113 ? 0.699 -6.389 6.540 1.00 93.56 113 MET A CA 1
ATOM 910 C C . MET A 1 113 ? 0.176 -7.684 5.908 1.00 93.56 113 MET A C 1
ATOM 912 O O . MET A 1 113 ? 0.824 -8.726 5.976 1.00 93.56 113 MET A O 1
ATOM 916 N N . MET A 1 114 ? -0.995 -7.625 5.266 1.00 93.31 114 MET A N 1
ATOM 917 C CA . MET A 1 114 ? -1.612 -8.805 4.656 1.00 93.31 114 MET A CA 1
ATOM 918 C C . MET A 1 114 ? -0.837 -9.341 3.452 1.00 93.31 114 MET A C 1
ATOM 920 O O . MET A 1 114 ? -0.973 -10.523 3.154 1.00 93.31 114 MET A O 1
ATOM 924 N N . ILE A 1 115 ? -0.073 -8.502 2.750 1.00 89.50 115 ILE A N 1
ATOM 925 C CA . ILE A 1 115 ? 0.743 -8.949 1.616 1.00 89.50 115 ILE A CA 1
ATOM 926 C C . ILE A 1 115 ? 2.160 -9.318 2.076 1.00 89.50 115 ILE A C 1
ATOM 928 O O . ILE A 1 115 ? 2.751 -10.244 1.535 1.00 89.50 115 ILE A O 1
ATOM 932 N N . SER A 1 116 ? 2.702 -8.638 3.089 1.00 88.81 116 SER A N 1
ATOM 933 C CA . SER A 1 116 ? 4.073 -8.866 3.557 1.00 88.81 116 SER A CA 1
ATOM 934 C C . SER A 1 116 ? 4.237 -10.077 4.478 1.00 88.81 116 SER A C 1
ATOM 936 O O . SER A 1 116 ? 5.266 -10.743 4.396 1.00 88.81 116 SER A O 1
ATOM 938 N N . ASP A 1 117 ? 3.265 -10.368 5.350 1.00 91.69 117 ASP A N 1
ATOM 939 C CA . ASP A 1 117 ? 3.482 -11.303 6.470 1.00 91.69 117 ASP A CA 1
ATOM 940 C C . ASP A 1 117 ? 2.416 -12.397 6.609 1.00 91.69 117 ASP A C 1
ATOM 942 O O . ASP A 1 117 ? 2.561 -13.299 7.438 1.00 91.69 117 ASP A O 1
ATOM 946 N N . ILE A 1 118 ? 1.326 -12.329 5.839 1.00 93.31 118 ILE A N 1
ATOM 947 C CA . ILE A 1 118 ? 0.199 -13.256 5.978 1.00 93.31 118 ILE A CA 1
ATOM 948 C C . ILE A 1 118 ? 0.140 -14.206 4.788 1.00 93.31 118 ILE A C 1
ATOM 950 O O . ILE A 1 118 ? 0.034 -13.788 3.638 1.00 93.31 118 ILE A O 1
ATOM 954 N N . ASP A 1 119 ? 0.138 -15.506 5.086 1.00 93.25 119 ASP A N 1
ATOM 955 C CA . ASP A 1 119 ? -0.026 -16.549 4.077 1.00 93.25 119 ASP A CA 1
ATOM 956 C C . ASP A 1 119 ? -1.313 -16.327 3.245 1.00 93.25 119 ASP A C 1
ATOM 958 O O . ASP A 1 119 ? -2.378 -16.046 3.820 1.00 93.25 119 ASP A O 1
ATOM 962 N N . PRO A 1 120 ? -1.267 -16.465 1.905 1.00 91.88 120 PRO A N 1
ATOM 963 C CA . PRO A 1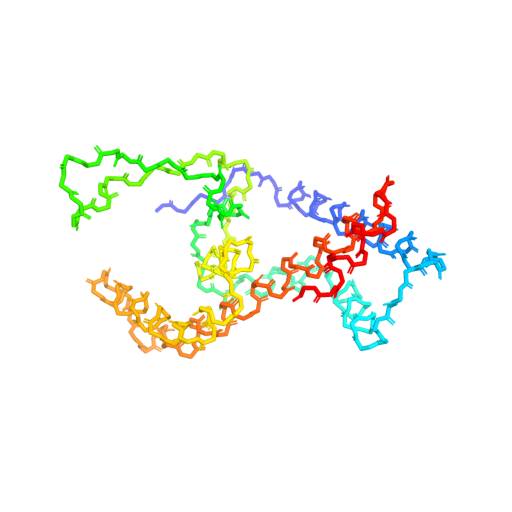 120 ? -2.418 -16.200 1.049 1.00 91.88 120 PRO A CA 1
ATOM 964 C C . PRO A 1 120 ? -3.682 -17.000 1.392 1.00 91.88 120 PRO A C 1
ATOM 966 O O . PRO A 1 120 ? -4.786 -16.471 1.226 1.00 91.88 120 PRO A O 1
ATOM 969 N N . ASP A 1 121 ? -3.569 -18.244 1.870 1.00 9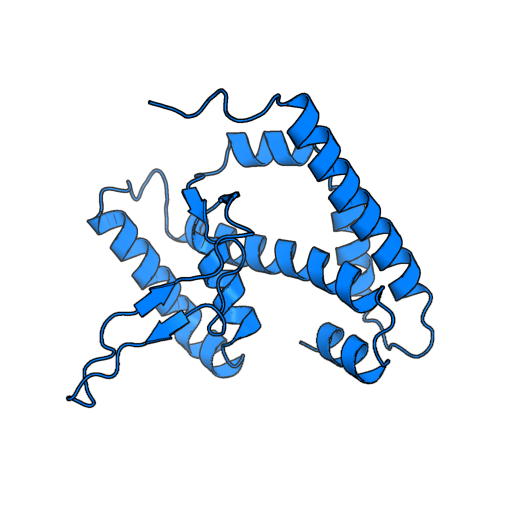5.38 121 ASP A N 1
ATOM 970 C CA . ASP A 1 121 ? -4.728 -19.042 2.288 1.00 95.38 121 ASP A CA 1
ATOM 971 C C . ASP A 1 121 ? -5.330 -18.518 3.592 1.00 95.38 121 ASP A C 1
ATOM 973 O O . ASP A 1 121 ? -6.556 -18.429 3.726 1.00 95.38 121 ASP A O 1
ATOM 977 N N . VAL A 1 122 ? -4.480 -18.094 4.530 1.00 96.12 122 VAL A N 1
ATOM 978 C CA . VAL A 1 122 ? -4.917 -17.440 5.770 1.00 96.12 122 VAL A CA 1
ATOM 979 C C . VAL A 1 122 ? -5.614 -16.118 5.447 1.00 96.12 122 VAL A C 1
ATOM 981 O O . VAL A 1 122 ? -6.720 -15.882 5.940 1.00 96.12 122 VAL A O 1
ATOM 984 N N . ARG A 1 123 ? -5.040 -15.292 4.561 1.00 95.06 123 ARG A N 1
ATOM 985 C CA . ARG A 1 123 ? -5.682 -14.060 4.079 1.00 95.06 123 ARG A CA 1
ATOM 986 C C . ARG A 1 123 ? -7.049 -14.353 3.476 1.00 95.06 123 ARG A C 1
ATOM 988 O O . ARG A 1 123 ? -8.034 -13.797 3.946 1.00 95.06 123 ARG A O 1
ATOM 995 N N . ARG A 1 124 ? -7.139 -15.248 2.485 1.00 95.19 124 ARG A N 1
ATOM 996 C CA . ARG A 1 124 ? -8.410 -15.584 1.811 1.00 95.19 124 ARG A CA 1
ATOM 997 C C . ARG A 1 124 ? -9.495 -16.028 2.789 1.00 95.19 124 ARG A C 1
ATOM 999 O O . ARG A 1 124 ? -10.666 -15.718 2.587 1.00 95.19 124 ARG A O 1
ATOM 1006 N N . LYS A 1 125 ? -9.110 -16.742 3.846 1.00 97.50 125 LYS A N 1
ATOM 1007 C CA . LYS A 1 125 ? -10.035 -17.229 4.870 1.00 97.50 125 LYS A CA 1
ATOM 1008 C C . LYS A 1 125 ? -10.508 -16.137 5.837 1.00 97.50 125 LYS A C 1
ATOM 1010 O O . LYS A 1 125 ? -11.631 -16.231 6.325 1.00 97.50 125 LYS A O 1
ATOM 1015 N N . HIS A 1 126 ? -9.673 -15.142 6.141 1.00 96.50 126 HIS A N 1
ATOM 1016 C CA . HIS A 1 126 ? -9.900 -14.221 7.264 1.00 96.50 126 HIS A CA 1
ATOM 1017 C C . HIS A 1 126 ? -10.035 -12.737 6.886 1.00 96.50 126 HIS A C 1
ATOM 1019 O O . HIS A 1 126 ? -10.495 -11.948 7.712 1.00 96.50 126 HIS A O 1
ATOM 1025 N N . GLU A 1 127 ? -9.693 -12.341 5.659 1.00 96.25 127 GLU A N 1
ATOM 1026 C CA . GLU A 1 127 ? -9.706 -10.947 5.183 1.00 96.25 127 GLU A CA 1
ATOM 1027 C C . GLU A 1 127 ? -11.069 -10.272 5.382 1.00 96.25 127 GLU A C 1
ATOM 1029 O O . GLU A 1 127 ? -11.155 -9.154 5.889 1.00 96.25 127 GLU A O 1
ATOM 1034 N N . ASP A 1 128 ? -12.155 -10.969 5.057 1.00 97.12 128 ASP A N 1
ATOM 1035 C CA . ASP A 1 128 ? -13.508 -10.440 5.213 1.00 97.12 128 ASP A CA 1
ATOM 1036 C C . ASP A 1 128 ? -13.856 -10.094 6.660 1.00 97.12 128 ASP A C 1
ATOM 1038 O O . ASP A 1 128 ? -14.493 -9.068 6.921 1.00 97.12 128 ASP A O 1
ATOM 1042 N N . ASP A 1 129 ? -13.453 -10.941 7.600 1.00 98.00 129 ASP A N 1
ATOM 1043 C CA . ASP A 1 129 ? -13.732 -10.739 9.016 1.00 98.00 129 ASP A CA 1
ATOM 1044 C C . ASP A 1 129 ? -12.806 -9.684 9.618 1.00 98.00 129 ASP A C 1
ATOM 1046 O O . ASP A 1 129 ? -13.266 -8.859 10.410 1.00 98.00 129 ASP A O 1
ATOM 1050 N N . LEU A 1 130 ? -11.549 -9.622 9.167 1.00 96.69 130 LEU A N 1
ATOM 1051 C CA . LEU A 1 130 ? -10.613 -8.554 9.514 1.00 96.69 130 LEU A CA 1
ATOM 1052 C C . LEU A 1 130 ? -11.159 -7.179 9.104 1.00 96.69 130 LEU A C 1
ATOM 1054 O O . LEU A 1 130 ? -11.204 -6.262 9.924 1.00 96.69 130 LEU A O 1
ATOM 1058 N N . LEU A 1 131 ? -11.625 -7.028 7.861 1.00 98.25 131 LEU A N 1
ATOM 1059 C CA . LEU A 1 131 ? -12.132 -5.746 7.361 1.00 98.25 131 LEU A CA 1
ATOM 1060 C C . LEU A 1 131 ? -13.435 -5.329 8.055 1.00 98.25 131 LEU A C 1
ATOM 1062 O O . LEU A 1 131 ? -13.625 -4.146 8.347 1.00 98.25 131 LEU A O 1
ATOM 1066 N N . LYS A 1 132 ? -14.318 -6.286 8.380 1.00 98.44 132 LYS A N 1
ATOM 1067 C CA . LYS A 1 132 ? -15.493 -6.021 9.230 1.00 98.44 132 LYS A CA 1
ATOM 1068 C C . LYS A 1 132 ? -15.072 -5.584 10.628 1.00 98.44 132 LYS A C 1
ATOM 1070 O O . LYS A 1 132 ? -15.641 -4.630 11.150 1.00 98.44 132 LYS A O 1
ATOM 1075 N N . HIS A 1 133 ? -14.095 -6.259 11.232 1.00 98.19 133 HIS A N 1
ATOM 1076 C CA . HIS A 1 133 ? -13.603 -5.919 12.562 1.00 98.19 133 HIS A CA 1
ATOM 1077 C C . HIS A 1 133 ? -13.019 -4.503 12.587 1.00 98.19 133 HIS A C 1
ATOM 1079 O O . HIS A 1 133 ? -13.415 -3.697 13.427 1.00 98.19 133 HIS A O 1
ATOM 1085 N N . TYR A 1 134 ? -12.163 -4.172 11.618 1.00 98.00 134 TYR A N 1
ATOM 1086 C CA . TYR A 1 134 ? -11.605 -2.833 11.456 1.00 98.00 134 TYR A CA 1
ATOM 1087 C C . TYR A 1 134 ? -12.703 -1.773 11.311 1.00 98.00 134 TYR A C 1
ATOM 1089 O O . TYR A 1 134 ? -12.718 -0.789 12.049 1.00 98.00 134 TYR A O 1
ATOM 1097 N N . HIS A 1 135 ? -13.680 -1.999 10.423 1.00 98.50 135 HIS A N 1
ATOM 1098 C CA . HIS A 1 135 ? -14.801 -1.076 10.229 1.00 98.50 135 HIS A CA 1
ATOM 1099 C C . HIS A 1 135 ? -15.629 -0.900 11.505 1.00 98.50 135 HIS A C 1
ATOM 1101 O O . HIS A 1 135 ? -15.865 0.228 11.926 1.00 98.50 135 HIS A O 1
ATOM 1107 N N . CYS A 1 136 ? -16.001 -1.990 12.177 1.00 98.56 136 CYS A N 1
ATOM 1108 C CA . CYS A 1 136 ? -16.707 -1.944 13.457 1.00 98.56 136 CYS A CA 1
ATOM 1109 C C . CYS A 1 136 ? -15.933 -1.150 14.519 1.00 98.56 136 CYS A C 1
ATOM 1111 O O . CYS A 1 136 ? -16.542 -0.402 15.283 1.00 98.56 136 CYS A O 1
ATOM 1113 N N . THR A 1 137 ? -14.608 -1.287 14.569 1.00 98.12 137 THR A N 1
ATOM 1114 C CA . THR A 1 137 ? -13.754 -0.517 15.480 1.00 98.12 137 THR A CA 1
ATOM 1115 C C . THR A 1 137 ? -13.766 0.971 15.133 1.00 98.12 137 THR A C 1
ATOM 1117 O O . THR A 1 137 ? -13.905 1.789 16.041 1.00 98.12 137 THR A O 1
ATOM 1120 N N . LEU A 1 138 ? -13.729 1.349 13.851 1.00 97.62 138 LEU A N 1
ATOM 1121 C CA . LEU A 1 138 ? -13.897 2.749 13.437 1.00 97.62 138 LEU A CA 1
ATOM 1122 C C . LEU A 1 138 ? -15.251 3.323 13.878 1.00 97.62 138 LEU A C 1
ATOM 1124 O O . LEU A 1 138 ? -15.299 4.413 14.448 1.00 97.62 138 LEU A O 1
ATOM 1128 N N . LEU A 1 139 ? -16.344 2.579 13.676 1.00 98.19 139 LEU A N 1
ATOM 1129 C CA . LEU A 1 139 ? -17.686 3.018 14.079 1.00 98.19 139 LEU A CA 1
ATOM 1130 C C . LEU A 1 139 ? -17.791 3.211 15.596 1.00 98.19 139 LEU A C 1
ATOM 1132 O O . LEU A 1 139 ? -18.329 4.214 16.061 1.00 98.19 139 LEU A O 1
ATOM 1136 N N . LYS A 1 140 ? -17.232 2.279 16.379 1.00 98.38 140 LYS A N 1
ATOM 1137 C CA . LYS A 1 140 ? -17.174 2.384 17.848 1.00 98.38 140 LYS A CA 1
ATOM 1138 C C . LYS A 1 140 ? -16.404 3.618 18.324 1.00 98.38 140 LYS A C 1
ATOM 1140 O O . LYS A 1 140 ? -16.705 4.129 19.396 1.00 98.38 140 LYS A O 1
ATOM 1145 N N . ASN A 1 141 ? -15.450 4.099 17.529 1.00 97.56 141 ASN A N 1
ATOM 1146 C CA . ASN A 1 141 ? -14.665 5.301 17.805 1.00 97.56 141 ASN A CA 1
ATOM 1147 C C . ASN A 1 141 ? -15.248 6.573 17.152 1.00 97.56 141 ASN A C 1
ATOM 1149 O O . ASN A 1 141 ? -14.576 7.600 17.098 1.00 97.56 141 ASN A O 1
ATOM 1153 N N . GLY A 1 142 ? -16.499 6.532 16.679 1.00 97.31 142 GLY A N 1
ATOM 1154 C CA . GLY A 1 142 ? -17.246 7.719 16.249 1.00 97.31 142 GLY A CA 1
ATOM 1155 C C . GLY A 1 142 ? -17.203 8.032 14.751 1.00 97.31 142 GLY A C 1
ATOM 1156 O O . GLY A 1 142 ? -17.717 9.072 14.345 1.00 97.31 142 GLY A O 1
ATOM 1157 N N . VAL A 1 143 ? -16.635 7.158 13.913 1.00 97.00 143 VAL A N 1
ATOM 1158 C CA . VAL A 1 143 ? -16.729 7.313 12.452 1.00 97.00 143 VAL A CA 1
ATOM 1159 C C . VAL A 1 143 ? -18.163 7.027 11.992 1.00 97.00 143 VAL A C 1
ATOM 1161 O O . VAL A 1 143 ? -18.739 5.999 12.340 1.00 97.00 143 VAL A O 1
ATOM 1164 N N . ASP A 1 144 ? -18.750 7.916 11.186 1.00 96.56 144 ASP A N 1
ATOM 1165 C CA . ASP A 1 144 ? -20.099 7.721 10.641 1.00 96.56 144 ASP A CA 1
ATOM 1166 C C . ASP A 1 144 ? -20.104 6.642 9.542 1.00 96.56 144 ASP A C 1
ATOM 1168 O O . ASP A 1 144 ? -19.437 6.765 8.512 1.00 96.56 144 ASP A O 1
ATOM 1172 N N . ALA A 1 145 ? -20.924 5.604 9.729 1.00 95.19 145 ALA A N 1
ATOM 1173 C CA . ALA A 1 145 ? -21.109 4.517 8.771 1.00 95.19 145 ALA A CA 1
ATOM 1174 C C . ALA A 1 145 ? -21.645 4.978 7.405 1.00 95.19 145 ALA A C 1
ATOM 1176 O O . ALA A 1 145 ? -21.399 4.307 6.400 1.00 95.19 145 ALA A O 1
ATOM 1177 N N . LYS A 1 146 ? -22.378 6.099 7.343 1.00 95.12 146 LYS A N 1
ATOM 1178 C CA . LYS A 1 146 ? -22.852 6.680 6.078 1.00 95.12 146 LYS A CA 1
ATOM 1179 C C . LYS A 1 146 ? -21.721 7.364 5.319 1.00 95.12 146 LYS A C 1
ATOM 1181 O O . LYS A 1 146 ? -21.634 7.207 4.103 1.00 95.12 146 LYS A O 1
ATOM 1186 N N . ALA A 1 147 ? -20.861 8.090 6.033 1.00 94.50 147 ALA A N 1
ATOM 1187 C CA . ALA A 1 147 ? -19.707 8.771 5.454 1.00 94.50 147 ALA A CA 1
ATOM 1188 C C . ALA A 1 147 ? -18.613 7.778 5.032 1.00 94.50 147 ALA A C 1
ATOM 1190 O O . ALA A 1 147 ? -18.011 7.937 3.971 1.00 94.50 147 ALA A O 1
ATOM 1191 N N . TYR A 1 148 ? -18.394 6.724 5.825 1.00 96.69 148 TYR A N 1
ATOM 1192 C CA . TYR A 1 148 ? -17.372 5.714 5.561 1.00 96.69 148 TYR A CA 1
ATOM 1193 C C . TYR A 1 148 ? -17.916 4.283 5.734 1.00 96.69 148 TYR A C 1
ATOM 1195 O O . TYR A 1 148 ? -17.727 3.647 6.774 1.00 96.69 148 TYR A O 1
ATOM 1203 N N . PRO A 1 149 ? -18.632 3.750 4.724 1.00 97.62 149 PRO A N 1
ATOM 1204 C CA . PRO A 1 149 ? -19.192 2.399 4.770 1.00 97.62 149 PRO A CA 1
ATOM 1205 C C . PRO A 1 149 ? -18.115 1.321 4.567 1.00 97.62 149 PRO A C 1
ATOM 1207 O O . PRO A 1 149 ? -17.093 1.572 3.934 1.00 97.62 149 PRO A O 1
ATOM 1210 N N . LEU A 1 150 ? -18.389 0.073 4.974 1.00 98.31 150 LEU A N 1
ATOM 1211 C CA . LEU A 1 150 ? -17.464 -1.068 4.817 1.00 98.31 150 LEU A CA 1
ATOM 1212 C C . LEU A 1 150 ? -16.938 -1.240 3.379 1.00 98.31 150 LEU A C 1
ATOM 1214 O O . LEU A 1 150 ? -15.782 -1.591 3.169 1.00 98.31 150 LEU A O 1
ATOM 1218 N N . ARG A 1 151 ? -17.760 -0.954 2.362 1.00 97.81 151 ARG A N 1
ATOM 1219 C CA . ARG A 1 151 ? -17.326 -0.985 0.952 1.00 97.81 151 ARG A CA 1
ATOM 1220 C C . ARG A 1 151 ? -16.188 -0.001 0.644 1.00 97.81 151 ARG A C 1
ATOM 1222 O O . ARG A 1 151 ? -15.370 -0.286 -0.221 1.00 97.81 151 ARG A O 1
ATOM 1229 N N . ALA A 1 152 ? -16.135 1.142 1.331 1.00 96.88 152 ALA A N 1
ATOM 1230 C CA . ALA A 1 152 ? -15.063 2.119 1.178 1.00 96.88 152 ALA A CA 1
ATOM 1231 C C . ALA A 1 152 ? -13.770 1.613 1.833 1.00 96.88 152 ALA A C 1
ATOM 1233 O O . ALA A 1 152 ? -12.722 1.703 1.206 1.00 96.88 152 ALA A O 1
ATOM 1234 N N . VAL A 1 153 ? -13.868 0.983 3.012 1.00 97.88 153 VAL A N 1
ATOM 1235 C CA . VAL A 1 153 ? -12.742 0.287 3.668 1.00 97.88 153 VAL A CA 1
ATOM 1236 C C . VAL A 1 153 ? -12.155 -0.779 2.744 1.00 97.88 153 VAL A C 1
ATOM 1238 O O . VAL A 1 153 ? -10.955 -0.796 2.505 1.00 97.88 153 VAL A O 1
ATOM 1241 N N . ARG A 1 154 ? -13.009 -1.635 2.167 1.00 97.81 154 ARG A N 1
ATOM 1242 C CA . ARG A 1 154 ? -12.591 -2.690 1.229 1.00 97.81 154 ARG A CA 1
ATOM 1243 C C . ARG A 1 154 ? -11.893 -2.134 -0.006 1.00 97.81 154 ARG A C 1
ATOM 1245 O O . ARG A 1 154 ? -10.883 -2.680 -0.432 1.00 97.81 154 ARG A O 1
ATOM 1252 N N . ARG A 1 155 ? -12.425 -1.047 -0.573 1.00 96.62 155 ARG A N 1
ATOM 1253 C CA . ARG A 1 155 ? -11.819 -0.383 -1.730 1.00 96.62 155 ARG A CA 1
ATOM 1254 C C . ARG A 1 155 ? -10.445 0.189 -1.385 1.00 96.62 155 ARG A C 1
ATOM 1256 O O . ARG A 1 155 ? -9.518 -0.056 -2.140 1.00 96.62 155 ARG A O 1
ATOM 1263 N N . ALA A 1 156 ? -10.320 0.908 -0.270 1.00 96.00 156 ALA A N 1
ATOM 1264 C CA . ALA A 1 156 ? -9.047 1.463 0.196 1.00 96.00 156 ALA A CA 1
ATOM 1265 C C . ALA A 1 156 ? -8.011 0.366 0.483 1.00 96.00 156 ALA A C 1
ATOM 1267 O O . ALA A 1 156 ? -6.866 0.488 0.066 1.00 96.00 156 ALA A O 1
ATOM 1268 N N . TYR A 1 157 ? -8.428 -0.730 1.125 1.00 97.00 157 TYR A N 1
ATOM 1269 C CA . TYR A 1 157 ? -7.582 -1.898 1.375 1.00 97.00 157 TYR A CA 1
ATOM 1270 C C . TYR A 1 157 ? -7.040 -2.492 0.066 1.00 97.00 157 TYR A C 1
ATOM 1272 O O . TYR A 1 157 ? -5.832 -2.616 -0.111 1.00 97.00 157 TYR A O 1
ATOM 1280 N N . ALA A 1 158 ? -7.925 -2.795 -0.889 1.00 95.06 158 ALA A N 1
ATOM 1281 C CA . ALA A 1 158 ? -7.522 -3.388 -2.162 1.00 95.06 158 ALA A CA 1
ATOM 1282 C C . ALA A 1 158 ? -6.667 -2.429 -3.008 1.00 95.06 158 ALA A C 1
ATOM 1284 O O . ALA A 1 158 ? -5.659 -2.838 -3.577 1.00 95.06 158 ALA A O 1
ATOM 1285 N N . HIS A 1 159 ? -7.065 -1.155 -3.083 1.00 93.25 159 HIS A N 1
ATOM 1286 C CA . HIS A 1 159 ? -6.358 -0.139 -3.856 1.00 93.25 159 HIS A CA 1
ATOM 1287 C C . HIS A 1 159 ? -4.967 0.136 -3.286 1.00 93.25 159 HIS A C 1
ATOM 1289 O O . HIS A 1 159 ? -3.997 0.061 -4.027 1.00 93.25 159 HIS A O 1
ATOM 1295 N N . GLY A 1 160 ? -4.858 0.390 -1.980 1.00 91.81 160 GLY A N 1
ATOM 1296 C CA . GLY A 1 160 ? -3.579 0.717 -1.357 1.00 91.81 160 GLY A CA 1
ATOM 1297 C C . GLY A 1 160 ? -2.591 -0.440 -1.342 1.00 91.81 160 GLY A C 1
ATOM 1298 O O . GLY A 1 160 ? -1.404 -0.221 -1.569 1.00 91.81 160 GLY A O 1
ATOM 1299 N N . GLY A 1 161 ? -3.074 -1.673 -1.147 1.00 91.62 161 GLY A N 1
ATOM 1300 C CA . GLY A 1 161 ? -2.235 -2.860 -1.302 1.00 91.62 161 GLY A CA 1
ATOM 1301 C C . GLY A 1 161 ? -1.668 -2.963 -2.716 1.00 91.62 161 GLY A C 1
ATOM 1302 O O . GLY A 1 161 ? -0.463 -3.114 -2.891 1.00 91.62 161 GLY A O 1
ATOM 1303 N N . LEU A 1 162 ? -2.527 -2.811 -3.728 1.00 91.38 162 LEU A N 1
ATOM 1304 C CA . LEU A 1 162 ? -2.103 -2.880 -5.123 1.00 91.38 162 LEU A CA 1
ATOM 1305 C C . LEU A 1 162 ? -1.142 -1.747 -5.503 1.00 91.38 162 LEU A C 1
ATOM 1307 O O . LEU A 1 162 ? -0.120 -2.003 -6.128 1.00 91.38 162 LEU A O 1
ATOM 1311 N N . GLU A 1 163 ? -1.467 -0.508 -5.143 1.00 91.00 163 GLU A N 1
ATOM 1312 C CA . GLU A 1 163 ? -0.670 0.681 -5.452 1.00 91.00 163 GLU A CA 1
ATOM 1313 C C . GLU A 1 163 ? 0.753 0.556 -4.904 1.00 91.00 163 GLU A C 1
ATOM 1315 O O . GLU A 1 163 ? 1.722 0.720 -5.652 1.00 91.00 163 GLU A O 1
ATOM 1320 N N . LYS A 1 164 ? 0.882 0.188 -3.623 1.00 89.12 164 LYS A N 1
ATOM 1321 C CA . LYS A 1 164 ? 2.187 0.012 -2.985 1.00 89.12 164 LYS A CA 1
ATOM 1322 C C . LYS A 1 164 ? 2.989 -1.107 -3.652 1.00 89.12 164 LYS A C 1
ATOM 1324 O O . LYS A 1 164 ? 4.166 -0.911 -3.948 1.00 89.12 164 LYS A O 1
ATOM 1329 N N . TRP A 1 165 ? 2.365 -2.245 -3.961 1.00 90.88 165 TRP A N 1
ATOM 1330 C CA . TRP A 1 165 ? 3.067 -3.364 -4.598 1.00 90.88 165 TRP A CA 1
ATOM 1331 C C . TRP A 1 165 ? 3.426 -3.134 -6.059 1.00 90.88 165 TRP A C 1
ATOM 1333 O O . TRP A 1 165 ? 4.487 -3.577 -6.485 1.00 90.88 165 TRP A O 1
ATOM 1343 N N . VAL A 1 166 ? 2.618 -2.394 -6.817 1.00 93.12 166 VAL A N 1
ATOM 1344 C CA . VAL A 1 166 ? 2.975 -1.972 -8.180 1.00 93.12 166 VAL A CA 1
ATOM 1345 C C . VAL A 1 166 ? 4.246 -1.122 -8.163 1.00 93.12 166 VAL A C 1
ATOM 1347 O O . VAL A 1 166 ? 5.142 -1.338 -8.981 1.00 93.12 166 VAL A O 1
ATOM 1350 N N . PHE A 1 167 ? 4.352 -0.191 -7.212 1.00 93.69 167 PHE A N 1
ATOM 1351 C CA . PHE A 1 167 ? 5.543 0.639 -7.063 1.00 93.69 167 PHE A CA 1
ATOM 1352 C C . PHE A 1 167 ? 6.754 -0.167 -6.562 1.00 93.69 167 PHE A C 1
ATOM 1354 O O . PHE A 1 167 ? 7.830 -0.102 -7.159 1.00 93.69 167 PHE A O 1
ATOM 1361 N N . LEU A 1 168 ? 6.584 -0.975 -5.508 1.00 92.50 168 LEU A N 1
ATOM 1362 C CA . LEU A 1 168 ? 7.666 -1.786 -4.941 1.00 92.50 168 LEU A CA 1
ATOM 1363 C C . LEU A 1 168 ? 8.188 -2.836 -5.920 1.00 92.50 168 LEU A C 1
ATOM 1365 O O . LEU A 1 168 ? 9.401 -2.993 -6.031 1.00 92.50 168 LEU A O 1
ATOM 1369 N N . LEU A 1 169 ? 7.313 -3.516 -6.665 1.00 94.88 169 LEU A N 1
ATOM 1370 C CA . LEU A 1 169 ? 7.723 -4.473 -7.692 1.00 94.88 169 LEU A CA 1
ATOM 1371 C C . LEU A 1 169 ? 8.642 -3.806 -8.715 1.00 94.88 169 LEU A C 1
ATOM 1373 O O . LEU A 1 169 ? 9.685 -4.361 -9.045 1.00 94.88 169 LEU A O 1
ATOM 1377 N N . ALA A 1 170 ? 8.284 -2.612 -9.192 1.00 96.19 170 ALA A N 1
ATOM 1378 C CA . ALA A 1 170 ? 9.102 -1.875 -10.144 1.00 96.19 170 ALA A CA 1
ATOM 1379 C C . ALA A 1 170 ? 10.492 -1.550 -9.593 1.00 96.19 170 ALA A C 1
ATOM 1381 O O . ALA A 1 170 ? 11.492 -1.840 -10.250 1.00 96.19 170 ALA A O 1
ATOM 1382 N N . VAL A 1 171 ? 10.549 -1.006 -8.376 1.00 94.75 171 VAL A N 1
ATOM 1383 C CA . VAL A 1 171 ? 11.799 -0.639 -7.703 1.00 94.75 171 VAL A CA 1
ATOM 1384 C C . VAL A 1 171 ? 12.668 -1.873 -7.435 1.00 94.75 171 VAL A C 1
ATOM 1386 O O . VAL A 1 171 ? 13.812 -1.930 -7.885 1.00 94.75 171 VAL A O 1
ATOM 1389 N N . LEU A 1 172 ? 12.123 -2.897 -6.773 1.00 94.19 172 LEU A N 1
ATOM 1390 C CA . LEU A 1 172 ? 12.850 -4.120 -6.414 1.00 94.19 172 LEU A CA 1
ATOM 1391 C C . LEU A 1 172 ? 13.312 -4.897 -7.651 1.00 94.19 172 LEU A C 1
ATOM 1393 O O . LEU A 1 172 ? 14.440 -5.383 -7.693 1.00 94.19 172 LEU A O 1
ATOM 1397 N N . ALA A 1 173 ? 12.482 -4.983 -8.693 1.00 95.75 173 ALA A N 1
ATOM 1398 C CA . ALA A 1 173 ? 12.861 -5.652 -9.932 1.00 95.75 173 ALA A CA 1
ATOM 1399 C C . ALA A 1 173 ? 13.895 -4.862 -10.750 1.00 95.75 173 ALA A C 1
ATOM 1401 O O . ALA A 1 173 ? 14.599 -5.451 -11.572 1.00 95.75 173 ALA A O 1
ATOM 1402 N N . GLY A 1 174 ? 14.006 -3.548 -10.546 1.00 95.50 174 GLY A N 1
ATOM 1403 C CA . GLY A 1 174 ? 15.029 -2.712 -11.172 1.00 95.50 174 GLY A CA 1
ATOM 1404 C C . GLY A 1 174 ? 16.395 -2.788 -10.480 1.00 95.50 174 GLY A C 1
ATOM 1405 O O . GLY A 1 174 ? 17.421 -2.542 -11.117 1.00 95.50 174 GLY A O 1
ATOM 1406 N N . MET A 1 175 ? 16.434 -3.178 -9.204 1.00 95.00 175 MET A N 1
ATOM 1407 C CA . MET A 1 175 ? 17.670 -3.355 -8.438 1.00 95.00 175 MET A CA 1
ATOM 1408 C C . MET A 1 175 ? 18.560 -4.486 -9.001 1.00 95.00 175 MET A C 1
ATOM 1410 O O . MET A 1 175 ? 18.100 -5.362 -9.749 1.00 95.00 175 MET A O 1
ATOM 1414 N N . PRO A 1 176 ? 19.861 -4.520 -8.644 1.00 94.88 176 PRO A N 1
ATOM 1415 C CA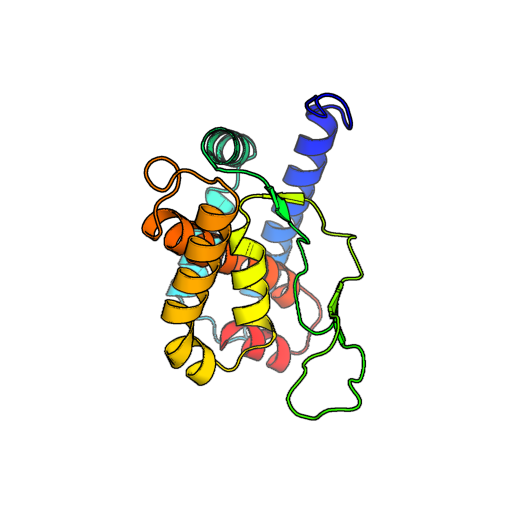 . PRO A 1 176 ? 20.776 -5.600 -9.021 1.00 94.88 176 PRO A CA 1
ATOM 1416 C C . PRO A 1 176 ? 20.537 -6.882 -8.196 1.00 94.88 176 PRO A C 1
ATOM 1418 O O . PRO A 1 176 ? 21.467 -7.457 -7.634 1.00 94.88 176 PRO A O 1
ATOM 1421 N N . LEU A 1 177 ? 19.283 -7.332 -8.108 1.00 94.62 177 LEU A N 1
ATOM 1422 C CA . LEU A 1 177 ? 18.902 -8.561 -7.419 1.00 94.62 177 LEU A CA 1
ATOM 1423 C C . LEU A 1 177 ? 19.055 -9.792 -8.328 1.00 94.62 177 LEU A C 1
ATOM 1425 O O . LEU A 1 177 ? 18.934 -9.677 -9.555 1.00 94.62 177 LEU A O 1
ATOM 1429 N N . PRO A 1 178 ? 19.281 -10.987 -7.749 1.00 95.69 178 PRO A N 1
ATOM 1430 C CA . PRO A 1 178 ? 19.239 -12.237 -8.496 1.00 95.69 178 PRO A CA 1
ATOM 1431 C C . PRO A 1 178 ? 17.894 -12.428 -9.202 1.00 95.69 178 PRO A C 1
ATOM 1433 O O . PRO A 1 178 ? 16.843 -12.099 -8.652 1.00 95.69 178 PRO A O 1
ATOM 1436 N N . VAL A 1 179 ? 17.913 -13.045 -10.386 1.00 94.38 179 VAL A N 1
ATOM 1437 C CA . VAL A 1 179 ? 16.696 -13.339 -11.169 1.00 94.38 179 VAL A CA 1
ATOM 1438 C C . VAL A 1 179 ? 15.667 -14.113 -10.343 1.00 94.38 179 VAL A C 1
ATOM 1440 O O . VAL A 1 179 ? 14.482 -13.823 -10.435 1.00 94.38 179 VAL A O 1
ATOM 1443 N N . SER A 1 180 ? 16.106 -15.043 -9.490 1.00 95.38 180 SER A N 1
ATOM 1444 C CA . SER A 1 180 ? 15.218 -15.804 -8.605 1.00 95.38 180 SER A CA 1
ATOM 1445 C C . SER A 1 180 ? 14.466 -14.928 -7.600 1.00 95.38 180 SER A C 1
ATOM 1447 O O . SER A 1 180 ? 13.301 -15.195 -7.330 1.00 95.38 180 SER A O 1
ATOM 1449 N N . ALA A 1 181 ? 15.096 -13.874 -7.075 1.00 94.38 181 ALA A N 1
ATOM 1450 C CA . ALA A 1 181 ? 14.445 -12.935 -6.164 1.00 94.38 181 ALA A CA 1
ATOM 1451 C C . ALA A 1 181 ? 13.418 -12.066 -6.905 1.00 94.38 181 ALA A C 1
ATOM 1453 O O . ALA A 1 181 ? 12.305 -11.877 -6.429 1.00 94.38 181 ALA A O 1
ATOM 1454 N N . ILE A 1 182 ? 13.759 -11.598 -8.109 1.00 95.06 182 ILE A N 1
ATOM 1455 C CA . ILE A 1 182 ? 12.835 -10.819 -8.946 1.00 95.06 182 ILE A CA 1
ATOM 1456 C C . ILE A 1 182 ? 11.635 -11.676 -9.366 1.00 95.06 182 ILE A C 1
ATOM 1458 O O . ILE A 1 182 ? 10.496 -11.227 -9.276 1.00 95.06 182 ILE A O 1
ATOM 1462 N N . GLN A 1 183 ? 11.883 -12.922 -9.780 1.00 95.69 183 GLN A N 1
ATOM 1463 C CA . GLN A 1 183 ? 10.830 -13.872 -10.131 1.00 95.69 183 GLN A CA 1
ATOM 1464 C C . GLN A 1 183 ? 9.931 -14.170 -8.927 1.00 95.69 183 GLN A C 1
ATOM 1466 O O . GLN A 1 183 ? 8.719 -14.232 -9.077 1.00 95.69 183 GLN A O 1
ATOM 1471 N N . HIS A 1 184 ? 10.505 -14.280 -7.728 1.00 91.44 184 HIS A N 1
ATOM 1472 C CA . HIS A 1 184 ? 9.732 -14.446 -6.504 1.00 91.44 184 HIS A CA 1
ATOM 1473 C C . HIS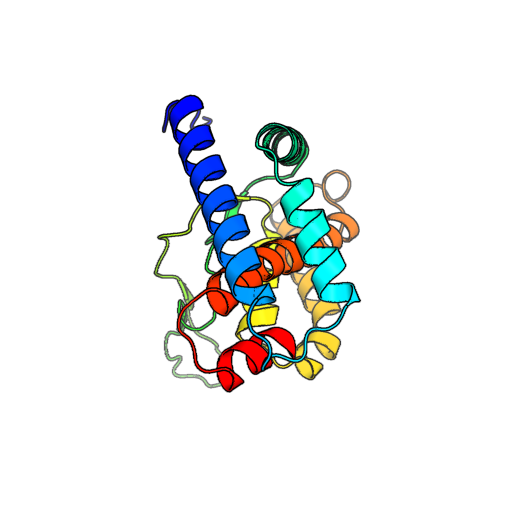 A 1 184 ? 8.783 -13.267 -6.245 1.00 91.44 184 HIS A C 1
ATOM 1475 O O . HIS A 1 184 ? 7.614 -13.507 -5.978 1.00 91.44 184 HIS A O 1
ATOM 1481 N N . PHE A 1 185 ? 9.237 -12.014 -6.381 1.00 89.81 185 PHE A N 1
ATOM 1482 C CA . PHE A 1 185 ? 8.358 -10.842 -6.228 1.00 89.81 185 PHE A CA 1
ATOM 1483 C C . PHE A 1 185 ? 7.263 -10.760 -7.294 1.00 89.81 185 PHE A C 1
ATOM 1485 O O . PHE A 1 185 ? 6.193 -10.230 -7.030 1.00 89.81 185 PHE A O 1
ATOM 1492 N N . HIS A 1 186 ? 7.535 -11.259 -8.497 1.00 91.56 186 HIS A N 1
ATOM 1493 C CA . HIS A 1 186 ? 6.550 -11.348 -9.569 1.00 91.56 186 HIS A CA 1
ATOM 1494 C C . HIS A 1 186 ? 5.469 -12.412 -9.300 1.00 91.56 186 HIS A C 1
ATOM 1496 O O . HIS A 1 186 ? 4.321 -12.224 -9.695 1.00 91.56 186 HIS A O 1
ATOM 1502 N N . ASP A 1 187 ? 5.852 -13.543 -8.702 1.00 89.06 187 ASP A N 1
ATOM 1503 C CA . ASP A 1 187 ? 4.981 -14.712 -8.524 1.00 89.06 187 ASP A CA 1
ATOM 1504 C C . ASP A 1 187 ? 4.106 -14.650 -7.253 1.00 89.06 187 ASP A C 1
ATOM 1506 O O . ASP A 1 187 ? 3.237 -15.511 -7.087 1.00 89.06 187 ASP A O 1
ATOM 1510 N N . GLN A 1 188 ? 4.351 -13.676 -6.367 1.00 77.38 188 GLN A N 1
ATOM 1511 C CA . GLN A 1 188 ? 3.553 -13.387 -5.163 1.00 77.38 188 GLN A CA 1
ATOM 1512 C C . GLN A 1 188 ? 2.207 -12.735 -5.516 1.00 77.38 188 GLN A C 1
ATOM 1514 O O . GLN A 1 188 ? 1.178 -13.164 -4.940 1.00 77.38 188 GLN A O 1
#

InterPro domains:
  IPR004119 Ecdysteroid kinase-like [PF02958] (40-140)
  IPR011009 Protein kinase-like domain superfamily [SSF56112] (33-175)
  IPR052961 Oxidoreductase and Kinase-like Enzymes [PTHR23020] (41-170)

Foldseek 3Di:
DDPPPPDDPVVVQVVQVVLLVLLVVLLVLLVVDPLADADPVLNVVLVVLSVQPHPVSVVVVLVLAPWDWELQQQECVQWDFDDDPDPVDSHDIDGDDSVRIDTAHHLLSVLNHCVHPNDPVRCVVCVVVVLVVVVVVCVVVPDDCVSQPSVNSVVRSVVSSVSVLSSVLSNVSSDPDDSVVNNVSNVD